Protein AF-A0A8T0CLN6-F1 (afdb_monomer_lite)

InterPro domains:
  IPR001750 NADH:quinone oxidoreductase/Mrp antiporter, transmembrane domain [PF00361] (30-89)
  IPR001750 NADH:quinone oxidoreductase/Mrp antiporter, transmembrane domain [PF00361] (131-190)

Organism: NCBI:txid360336

pLDDT: mean 78.53, std 13.99, range [39.47, 95.94]

Sequence (254 aa):
MITLILAAYLALNNLFILSLDKGVGIYGGASDLISVFLSIELQSYGLYILSTLYRDSEKATGAGLTYFLLGGLSSCFILLGSSLLYVNSVYQKFLLIPDVYDAIPTIVTTFVAIIAKISIFIFLLELVYYTCSLVQTRIKRLYAYSTISHVGFILLGLSVNSIESIQAYIFYIITYTLSNLNAFLILLAIAVSLSITLFSFVGVPPLFGFFAKQMILSAALDSGYYFITLVAILTSVIGAVYYLSLVKQIFFFK

Structure (mmCIF, N/CA/C/O backbone):
data_AF-A0A8T0CLN6-F1
#
_entry.id   AF-A0A8T0CLN6-F1
#
loop_
_atom_site.group_PDB
_atom_site.id
_atom_site.type_symbol
_atom_site.label_atom_id
_atom_site.label_alt_id
_atom_site.label_comp_id
_atom_site.label_asym_id
_atom_site.label_entity_id
_atom_site.label_seq_id
_atom_site.pdbx_PDB_ins_code
_atom_site.Cartn_x
_atom_site.Cartn_y
_atom_site.Cartn_z
_atom_site.occupancy
_atom_site.B_iso_or_equiv
_atom_site.auth_seq_id
_atom_site.auth_comp_id
_atom_site.auth_asym_id
_atom_site.auth_atom_id
_atom_site.pdbx_PDB_model_num
ATOM 1 N N . MET A 1 1 ? 3.566 -26.650 20.488 1.00 46.91 1 MET A N 1
ATOM 2 C CA . MET A 1 1 ? 2.775 -26.533 19.239 1.00 46.91 1 MET A CA 1
ATOM 3 C C . MET A 1 1 ? 2.433 -25.076 18.918 1.00 46.91 1 MET A C 1
ATOM 5 O O . MET A 1 1 ? 2.844 -24.607 17.871 1.00 46.91 1 MET A O 1
ATOM 9 N N . ILE A 1 2 ? 1.797 -24.324 19.827 1.00 39.47 2 ILE A N 1
ATOM 10 C CA . ILE A 1 2 ? 1.469 -22.890 19.634 1.00 39.47 2 ILE A CA 1
ATOM 11 C C . ILE A 1 2 ? 2.720 -22.006 19.468 1.00 39.47 2 ILE A C 1
ATOM 13 O O . ILE A 1 2 ? 2.757 -21.150 18.594 1.00 39.47 2 ILE A O 1
ATOM 17 N N . THR A 1 3 ? 3.785 -22.267 20.229 1.00 39.94 3 THR A N 1
ATOM 18 C CA . THR A 1 3 ? 5.081 -21.572 20.099 1.00 39.94 3 THR A CA 1
ATOM 19 C C . THR A 1 3 ? 5.785 -21.846 18.769 1.00 39.94 3 THR A C 1
ATOM 21 O O . THR A 1 3 ? 6.397 -20.946 18.208 1.00 39.94 3 THR A O 1
ATOM 24 N N . LEU A 1 4 ? 5.648 -23.061 18.227 1.00 39.78 4 LEU A N 1
ATOM 25 C CA . LEU A 1 4 ? 6.217 -23.449 16.932 1.00 39.78 4 LEU A CA 1
ATOM 26 C C . LEU A 1 4 ? 5.467 -22.779 15.768 1.00 39.78 4 LEU A C 1
ATOM 28 O O . LEU A 1 4 ? 6.081 -22.341 14.804 1.00 39.78 4 LEU A O 1
ATOM 32 N N . ILE A 1 5 ? 4.142 -22.651 15.893 1.00 48.59 5 ILE A N 1
ATOM 33 C CA . ILE A 1 5 ? 3.281 -21.957 14.925 1.00 48.59 5 ILE A CA 1
ATOM 34 C C . ILE A 1 5 ? 3.556 -20.448 14.947 1.00 48.59 5 ILE A C 1
ATOM 36 O O . ILE A 1 5 ? 3.667 -19.835 13.889 1.00 48.59 5 ILE A O 1
ATOM 40 N N . LEU A 1 6 ? 3.728 -19.851 16.131 1.00 40.91 6 LEU A N 1
ATOM 41 C CA . LEU A 1 6 ? 4.052 -18.430 16.265 1.00 40.91 6 LEU A CA 1
ATOM 42 C C . LEU A 1 6 ? 5.469 -18.116 15.757 1.00 40.91 6 LEU A C 1
ATOM 44 O O . LEU A 1 6 ? 5.657 -17.118 15.069 1.00 40.91 6 LEU A O 1
ATOM 48 N N . ALA A 1 7 ? 6.444 -18.990 16.030 1.00 43.00 7 ALA A N 1
ATOM 49 C CA . ALA A 1 7 ? 7.803 -18.879 15.504 1.00 43.00 7 ALA A CA 1
ATOM 50 C C . 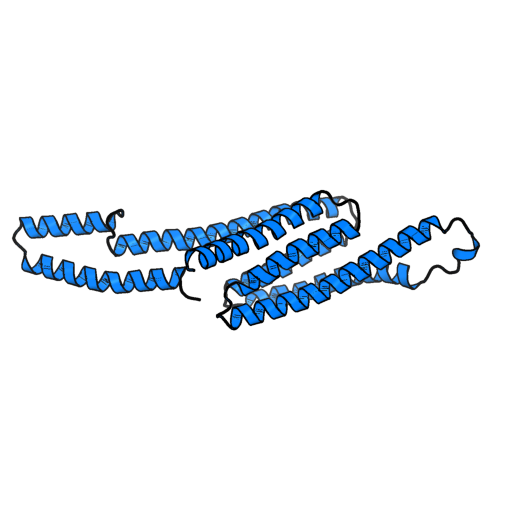ALA A 1 7 ? 7.846 -19.053 13.980 1.00 43.00 7 ALA A C 1
ATOM 52 O O . ALA A 1 7 ? 8.546 -18.301 13.314 1.00 43.00 7 ALA A O 1
ATOM 53 N N . ALA A 1 8 ? 7.060 -19.976 13.416 1.00 49.47 8 ALA A N 1
ATOM 54 C CA . ALA A 1 8 ? 6.921 -20.124 11.969 1.00 49.47 8 ALA A CA 1
ATOM 55 C C . ALA A 1 8 ? 6.249 -18.900 11.328 1.00 49.47 8 ALA A C 1
ATOM 57 O O . ALA A 1 8 ? 6.678 -18.473 10.264 1.00 49.47 8 ALA A O 1
ATOM 58 N N . TYR A 1 9 ? 5.250 -18.297 11.983 1.00 54.44 9 TYR A N 1
ATOM 59 C CA . TYR A 1 9 ? 4.574 -17.086 11.503 1.00 54.44 9 TYR A CA 1
ATOM 60 C C . TYR A 1 9 ? 5.486 -15.849 11.555 1.00 54.44 9 TYR A C 1
ATOM 62 O O . TYR A 1 9 ? 5.557 -15.089 10.595 1.00 54.44 9 TYR A O 1
ATOM 70 N N . LEU A 1 10 ? 6.245 -15.677 12.642 1.00 53.31 10 LEU A N 1
ATOM 71 C CA . LEU A 1 10 ? 7.278 -14.641 12.764 1.00 53.31 10 LEU A CA 1
ATOM 72 C C . LEU A 1 10 ? 8.439 -14.864 11.787 1.00 53.31 10 LEU A C 1
ATOM 74 O O . LEU A 1 10 ? 8.924 -13.907 11.192 1.00 53.31 10 LEU A O 1
ATOM 78 N N . ALA A 1 11 ? 8.859 -16.112 11.575 1.00 53.91 11 ALA A N 1
ATOM 79 C CA . ALA A 1 11 ? 9.889 -16.453 10.599 1.00 53.91 11 ALA A CA 1
ATOM 80 C C . ALA A 1 11 ? 9.416 -16.203 9.162 1.00 53.91 11 ALA A C 1
ATOM 82 O O . ALA A 1 11 ? 10.182 -15.657 8.377 1.00 53.91 11 ALA A O 1
ATOM 83 N N . LEU A 1 12 ? 8.159 -16.524 8.830 1.00 56.88 12 LEU A N 1
ATOM 84 C CA . LEU A 1 12 ? 7.553 -16.183 7.539 1.00 56.88 12 LEU A CA 1
ATOM 85 C C . LEU A 1 12 ? 7.471 -14.667 7.344 1.00 56.88 12 LEU A C 1
ATOM 87 O O . LEU A 1 12 ? 7.829 -14.186 6.272 1.00 56.88 12 LEU A O 1
ATOM 91 N N . ASN A 1 13 ? 7.074 -13.927 8.388 1.00 61.91 13 ASN A N 1
ATOM 92 C CA . ASN A 1 13 ? 7.045 -12.464 8.371 1.00 61.91 13 ASN A CA 1
ATOM 93 C C . ASN A 1 13 ? 8.426 -11.859 8.123 1.00 61.91 13 ASN A C 1
ATOM 95 O O . ASN A 1 13 ? 8.567 -10.933 7.332 1.00 61.91 13 ASN A O 1
ATOM 99 N N . ASN A 1 14 ? 9.458 -12.426 8.741 1.00 62.75 14 ASN A N 1
ATOM 100 C CA . ASN A 1 14 ? 10.826 -11.983 8.520 1.00 62.75 14 ASN A CA 1
ATOM 101 C C . ASN A 1 14 ? 11.345 -12.387 7.135 1.00 62.75 14 ASN A C 1
ATOM 103 O O . ASN A 1 14 ? 12.112 -11.632 6.549 1.00 62.75 14 ASN A O 1
ATOM 107 N N . LEU A 1 15 ? 10.932 -13.538 6.593 1.00 68.06 15 LEU A N 1
ATOM 108 C CA . LEU A 1 15 ? 11.459 -14.076 5.337 1.00 68.06 15 LEU A CA 1
ATOM 109 C C . LEU A 1 15 ? 11.117 -13.193 4.131 1.00 68.06 15 LEU A C 1
ATOM 111 O O . LEU A 1 15 ? 12.007 -12.906 3.332 1.00 68.06 15 LEU A O 1
ATOM 115 N N . PHE A 1 16 ? 9.864 -12.740 3.999 1.00 76.38 16 PHE A N 1
ATOM 116 C CA . PHE A 1 16 ? 9.493 -11.904 2.852 1.00 76.38 16 PHE A CA 1
ATOM 117 C C . PHE A 1 16 ? 10.073 -10.487 2.957 1.00 76.38 16 PHE A C 1
ATOM 119 O O . PHE A 1 16 ? 10.499 -9.933 1.946 1.00 76.38 16 PHE A O 1
ATOM 126 N N . ILE A 1 17 ? 10.172 -9.917 4.165 1.00 76.44 17 ILE A N 1
ATOM 127 C CA . ILE A 1 17 ? 10.835 -8.618 4.380 1.00 76.44 17 ILE A CA 1
ATOM 128 C C . ILE A 1 17 ? 12.317 -8.736 4.011 1.00 76.44 17 ILE A C 1
ATOM 130 O O . ILE A 1 17 ? 12.827 -7.942 3.226 1.00 76.44 17 ILE A O 1
ATOM 134 N N . LEU A 1 18 ? 12.979 -9.807 4.457 1.00 76.62 18 LEU A N 1
ATOM 135 C CA . LEU A 1 18 ? 14.360 -10.101 4.084 1.00 76.62 18 LEU A CA 1
ATOM 136 C C . LEU A 1 18 ? 14.549 -10.288 2.578 1.00 76.62 18 LEU A C 1
ATOM 138 O O . LEU A 1 18 ? 15.578 -9.859 2.062 1.00 76.62 18 LEU A O 1
ATOM 142 N N . SER A 1 19 ? 13.612 -10.922 1.865 1.00 81.56 19 SER A N 1
ATOM 143 C CA . SER A 1 19 ? 13.714 -11.045 0.404 1.00 81.56 19 SER A CA 1
ATOM 144 C C . SER A 1 19 ? 13.570 -9.700 -0.308 1.00 81.56 19 SER A C 1
ATOM 146 O O . SER A 1 19 ? 14.284 -9.460 -1.279 1.00 81.56 19 SER A O 1
ATOM 148 N N . LEU A 1 20 ? 12.713 -8.805 0.198 1.00 84.69 20 LEU A N 1
ATOM 149 C CA . LEU A 1 20 ? 12.536 -7.460 -0.352 1.00 84.69 20 LEU A CA 1
ATOM 150 C C . LEU A 1 20 ? 13.798 -6.616 -0.148 1.00 84.69 20 LEU A C 1
ATOM 152 O O . LEU A 1 20 ? 14.347 -6.094 -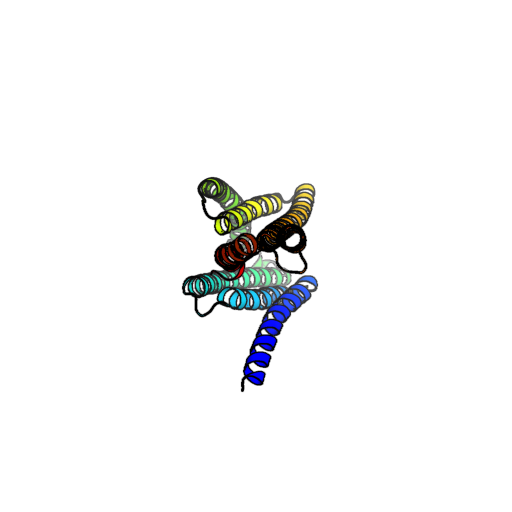1.116 1.00 84.69 20 LEU A O 1
ATOM 156 N N . ASP A 1 21 ? 14.300 -6.550 1.086 1.00 83.31 21 ASP A N 1
ATOM 157 C CA . ASP A 1 21 ? 15.465 -5.732 1.434 1.00 83.31 21 ASP A CA 1
ATOM 158 C C . ASP A 1 21 ? 16.738 -6.238 0.748 1.00 83.31 21 ASP A C 1
ATOM 160 O O . ASP A 1 21 ? 17.516 -5.455 0.198 1.00 83.31 21 ASP A O 1
ATOM 164 N N . LYS A 1 22 ? 16.942 -7.564 0.716 1.00 81.00 22 LYS A N 1
ATOM 165 C CA . LYS A 1 22 ? 18.074 -8.162 -0.005 1.00 81.00 22 LYS A CA 1
ATOM 166 C C . LYS A 1 22 ? 17.953 -7.967 -1.512 1.00 81.00 22 LYS A C 1
ATOM 168 O O . LYS A 1 22 ? 18.970 -7.719 -2.148 1.00 81.00 22 LYS A O 1
ATOM 173 N N . GLY A 1 23 ? 16.748 -8.047 -2.078 1.00 82.44 23 GLY A N 1
ATOM 174 C CA . GLY A 1 23 ? 16.519 -7.795 -3.502 1.00 82.44 23 GLY A CA 1
ATOM 175 C C . GLY A 1 23 ? 16.925 -6.375 -3.892 1.00 82.44 23 GLY A C 1
ATOM 176 O O . GLY A 1 23 ? 17.723 -6.192 -4.808 1.00 82.44 23 GLY A O 1
ATOM 177 N N . VAL A 1 24 ? 16.473 -5.375 -3.130 1.00 85.25 24 VAL A N 1
ATOM 178 C CA . VAL A 1 24 ? 16.847 -3.966 -3.347 1.00 85.25 24 VAL A CA 1
ATOM 179 C C . VAL A 1 24 ? 18.352 -3.746 -3.156 1.00 85.25 24 VAL A C 1
ATOM 181 O O . VAL A 1 24 ? 18.977 -3.051 -3.956 1.00 85.25 24 VAL A O 1
ATOM 184 N N . GLY A 1 25 ? 18.953 -4.368 -2.137 1.00 82.62 25 GLY A N 1
ATOM 185 C CA . GLY A 1 25 ? 20.391 -4.273 -1.880 1.00 82.62 25 GLY A CA 1
ATOM 186 C C . GLY A 1 25 ? 21.251 -4.823 -3.022 1.00 82.62 25 GLY A C 1
ATOM 187 O O . GLY A 1 25 ? 22.231 -4.186 -3.404 1.00 82.62 25 GLY A O 1
ATOM 188 N N . ILE A 1 26 ? 20.876 -5.971 -3.600 1.00 86.81 26 ILE A N 1
ATOM 189 C CA . ILE A 1 26 ? 21.588 -6.552 -4.750 1.00 86.81 26 ILE A CA 1
ATOM 190 C C . ILE A 1 26 ? 21.359 -5.690 -6.000 1.00 86.81 26 ILE A C 1
ATOM 192 O O . ILE A 1 26 ? 22.316 -5.433 -6.728 1.00 86.81 26 ILE A O 1
ATOM 196 N N . TYR A 1 27 ? 20.144 -5.165 -6.209 1.00 85.94 27 TYR A N 1
ATOM 197 C CA . TYR A 1 27 ? 19.836 -4.297 -7.351 1.00 85.94 27 TYR A CA 1
ATOM 198 C C . TYR A 1 27 ? 20.713 -3.038 -7.370 1.00 85.94 27 TYR A C 1
ATOM 200 O O . TYR A 1 27 ? 21.256 -2.677 -8.411 1.00 85.94 27 TYR A O 1
ATOM 208 N N . GLY A 1 28 ? 20.907 -2.395 -6.212 1.00 79.75 28 GLY A N 1
ATOM 209 C CA . GLY A 1 28 ? 21.736 -1.192 -6.081 1.00 79.75 28 GLY A CA 1
ATOM 210 C C . GLY A 1 28 ? 23.233 -1.405 -6.346 1.00 79.75 28 GLY A C 1
ATOM 211 O O . GLY A 1 28 ? 23.946 -0.431 -6.574 1.00 79.75 28 GLY A O 1
ATOM 212 N N . GLY A 1 29 ? 23.710 -2.654 -6.330 1.00 78.88 29 GLY A N 1
ATOM 213 C CA . GLY A 1 29 ? 25.103 -3.023 -6.601 1.00 78.88 29 GLY A CA 1
ATOM 214 C C . GLY A 1 29 ? 25.303 -3.861 -7.868 1.00 78.88 29 GLY A C 1
ATOM 215 O O . GLY A 1 29 ? 26.407 -4.351 -8.099 1.00 78.88 29 GLY A O 1
ATOM 216 N N . ALA A 1 30 ? 24.259 -4.075 -8.669 1.00 84.75 30 ALA A N 1
ATOM 217 C CA . ALA A 1 30 ? 24.311 -4.964 -9.820 1.00 84.75 30 ALA A CA 1
ATOM 218 C C . ALA A 1 30 ? 25.004 -4.301 -11.025 1.00 84.75 30 ALA A C 1
ATOM 220 O O . ALA A 1 30 ? 24.535 -3.292 -11.547 1.00 84.75 30 ALA A O 1
ATOM 221 N N . SER A 1 31 ? 26.100 -4.900 -11.501 1.00 82.75 31 SER A N 1
ATOM 222 C CA . SER A 1 31 ? 26.778 -4.515 -12.750 1.00 82.75 31 SER A CA 1
ATOM 223 C C . SER A 1 31 ? 26.332 -5.327 -13.967 1.00 82.75 31 SER A C 1
ATOM 225 O O . SER A 1 31 ? 26.574 -4.920 -15.102 1.00 82.75 31 SER A O 1
ATOM 227 N N . ASP A 1 32 ? 25.688 -6.475 -13.736 1.00 85.50 32 ASP A N 1
ATOM 228 C CA . ASP A 1 32 ? 25.431 -7.487 -14.757 1.00 85.50 32 ASP A CA 1
ATOM 229 C C . ASP A 1 32 ? 23.923 -7.680 -14.947 1.00 85.50 32 ASP A C 1
ATOM 231 O O . ASP A 1 32 ? 23.149 -7.690 -13.990 1.00 85.50 32 ASP A O 1
ATOM 235 N N . LEU A 1 33 ? 23.484 -7.923 -16.185 1.00 82.94 33 LEU A N 1
ATOM 236 C CA . LEU A 1 33 ? 22.059 -8.125 -16.494 1.00 82.94 33 LEU A CA 1
ATOM 237 C C . LEU A 1 33 ? 21.428 -9.285 -15.699 1.00 82.94 33 LEU A C 1
ATOM 239 O O . LEU A 1 33 ? 20.253 -9.227 -15.342 1.00 82.94 33 LEU A O 1
ATOM 243 N N . ILE A 1 34 ? 22.210 -10.325 -15.391 1.00 86.69 34 ILE A N 1
ATOM 244 C CA . ILE A 1 34 ? 21.752 -11.489 -14.618 1.00 86.69 34 ILE A CA 1
ATOM 245 C C . ILE A 1 34 ? 21.553 -11.125 -13.141 1.00 86.69 34 ILE A C 1
ATOM 247 O O . ILE A 1 34 ? 20.568 -11.554 -12.541 1.00 86.69 34 ILE A O 1
ATOM 251 N N . SER A 1 35 ? 22.446 -10.321 -12.550 1.00 86.50 35 SER A N 1
ATOM 252 C CA . SER A 1 35 ? 22.299 -9.886 -11.157 1.00 86.50 35 SER A CA 1
ATOM 253 C C . SER A 1 35 ? 21.151 -8.891 -11.000 1.00 86.50 35 SER A C 1
ATOM 255 O O . SER A 1 35 ? 20.404 -8.991 -10.026 1.00 86.50 35 SER A O 1
ATOM 257 N N . VAL A 1 36 ? 20.916 -8.025 -11.992 1.00 88.00 36 VAL A N 1
ATOM 258 C CA . VAL A 1 36 ? 19.708 -7.185 -12.072 1.00 88.00 36 VAL A CA 1
ATOM 259 C C . VAL A 1 36 ? 18.441 -8.049 -12.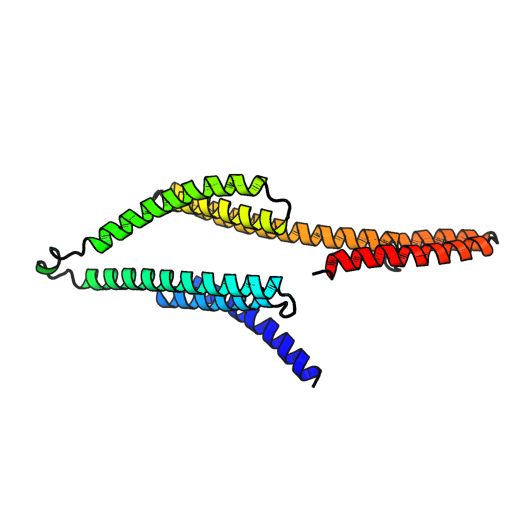096 1.00 88.00 36 VAL A C 1
ATOM 261 O O . VAL A 1 36 ? 17.546 -7.839 -11.278 1.00 88.00 36 VAL A O 1
ATOM 264 N N . PHE A 1 37 ? 18.373 -9.059 -12.972 1.00 89.31 37 PHE A N 1
ATOM 265 C CA . PHE A 1 37 ? 17.216 -9.957 -13.067 1.00 89.31 37 PHE A CA 1
ATOM 266 C C . PHE A 1 37 ? 16.957 -10.725 -11.762 1.00 89.31 37 PHE A C 1
ATOM 268 O O . PHE A 1 37 ? 15.839 -10.712 -11.252 1.00 89.31 37 PHE A O 1
ATOM 275 N N . LEU A 1 38 ? 17.995 -11.339 -11.181 1.00 88.75 38 LEU A N 1
ATOM 276 C CA . LEU A 1 38 ? 17.889 -12.057 -9.906 1.00 88.75 38 LEU A CA 1
ATOM 277 C C . LEU A 1 38 ? 17.397 -11.155 -8.769 1.00 88.75 38 LEU A C 1
ATOM 279 O O . LEU A 1 38 ? 16.619 -11.602 -7.929 1.00 88.75 38 LEU A O 1
ATOM 283 N N . SER A 1 39 ? 17.824 -9.892 -8.751 1.00 89.94 39 SER A N 1
ATOM 284 C CA . SER A 1 39 ? 17.390 -8.914 -7.751 1.00 89.94 39 SER A CA 1
ATOM 285 C C . SER A 1 39 ? 15.898 -8.601 -7.862 1.00 89.94 39 SER A C 1
ATOM 287 O O . SER A 1 39 ? 15.190 -8.620 -6.853 1.00 89.94 39 SER A O 1
ATOM 289 N N . ILE A 1 40 ? 15.411 -8.364 -9.087 1.00 87.69 40 ILE A N 1
ATOM 290 C CA . ILE A 1 40 ? 13.993 -8.088 -9.367 1.00 87.69 40 ILE A CA 1
ATOM 291 C C . ILE A 1 40 ? 13.129 -9.306 -9.018 1.00 87.69 40 ILE A C 1
ATOM 293 O O . ILE A 1 40 ? 12.078 -9.156 -8.392 1.00 87.69 40 ILE A O 1
ATOM 297 N N . GLU A 1 41 ? 13.568 -10.517 -9.368 1.00 88.88 41 GLU A N 1
ATOM 298 C CA . GLU A 1 41 ? 12.847 -11.751 -9.037 1.00 88.88 41 GLU A CA 1
ATOM 299 C C . GLU A 1 41 ? 12.763 -11.973 -7.526 1.00 88.88 41 GLU A C 1
ATOM 301 O O . GLU A 1 41 ? 11.676 -12.206 -6.995 1.00 88.88 41 GLU A O 1
ATOM 306 N N . LEU A 1 42 ? 13.885 -11.831 -6.809 1.00 88.19 42 LEU A N 1
ATOM 307 C CA . LEU A 1 42 ? 13.926 -11.987 -5.353 1.00 88.19 42 LEU A CA 1
ATOM 308 C C . LEU A 1 42 ? 12.962 -11.014 -4.654 1.00 88.19 42 LEU A C 1
ATOM 310 O O . LEU A 1 42 ? 12.259 -11.407 -3.720 1.00 88.19 42 LEU A O 1
ATOM 314 N N . GLN A 1 43 ? 12.880 -9.772 -5.137 1.00 88.38 43 GLN A N 1
ATOM 315 C CA . GLN A 1 43 ? 11.926 -8.780 -4.643 1.00 88.38 43 GLN A CA 1
ATOM 316 C C . GLN A 1 43 ? 10.473 -9.163 -4.980 1.00 88.38 43 GLN A C 1
ATOM 318 O O . GLN A 1 43 ? 9.583 -9.056 -4.133 1.00 88.38 43 GLN A O 1
ATOM 323 N N . SER A 1 44 ? 10.227 -9.649 -6.196 1.00 87.94 44 SER A N 1
ATOM 324 C CA . SER A 1 44 ? 8.888 -10.004 -6.676 1.00 87.94 44 SER A CA 1
ATOM 325 C C . SER A 1 44 ? 8.279 -11.169 -5.893 1.00 87.94 44 SER A C 1
ATOM 327 O O . SER A 1 44 ? 7.111 -11.093 -5.515 1.00 87.94 44 SER A O 1
ATOM 329 N N . TYR A 1 45 ? 9.067 -12.188 -5.524 1.00 83.88 45 TYR A N 1
ATOM 330 C CA . TYR A 1 45 ? 8.606 -13.270 -4.640 1.00 83.88 45 TYR A CA 1
ATOM 331 C C . TYR A 1 45 ? 8.104 -12.758 -3.288 1.00 83.88 45 TYR A C 1
ATOM 333 O O . TYR A 1 45 ? 7.058 -13.207 -2.809 1.00 83.88 45 TYR A O 1
ATOM 341 N N . GLY A 1 46 ? 8.810 -11.789 -2.697 1.00 84.31 46 GLY A N 1
ATOM 342 C CA . GLY A 1 46 ? 8.379 -11.140 -1.462 1.00 84.31 46 GLY A CA 1
ATOM 343 C C . GLY A 1 46 ? 7.004 -10.484 -1.615 1.00 84.31 46 GLY A C 1
ATOM 344 O O . GLY A 1 46 ? 6.129 -10.674 -0.769 1.00 84.31 46 GLY A O 1
ATOM 345 N N . LEU A 1 47 ? 6.773 -9.781 -2.729 1.00 82.75 47 LEU A N 1
ATOM 346 C CA . LEU A 1 47 ? 5.492 -9.130 -3.023 1.00 82.75 47 LEU A CA 1
ATOM 347 C C . LEU A 1 47 ? 4.372 -10.132 -3.356 1.00 82.75 47 LEU A C 1
ATOM 349 O O . LEU A 1 47 ? 3.230 -9.925 -2.939 1.00 82.75 47 LEU A O 1
ATOM 353 N N . TYR A 1 48 ? 4.670 -11.236 -4.049 1.00 87.00 48 TYR A N 1
ATOM 354 C CA . TYR A 1 48 ? 3.692 -12.293 -4.340 1.00 87.00 48 TYR A CA 1
ATOM 355 C C . TYR A 1 48 ? 3.157 -12.921 -3.051 1.00 87.00 48 TYR A C 1
ATOM 357 O O . TYR A 1 48 ? 1.943 -13.049 -2.869 1.00 87.00 48 TYR A O 1
ATOM 365 N N . ILE A 1 49 ? 4.048 -13.233 -2.110 1.00 83.19 49 ILE A N 1
ATOM 366 C CA . ILE A 1 49 ? 3.664 -13.768 -0.801 1.00 83.19 49 ILE A CA 1
ATOM 367 C C . ILE A 1 49 ? 2.895 -12.705 -0.001 1.00 83.19 49 ILE A C 1
ATOM 369 O O . ILE A 1 49 ? 1.846 -13.008 0.568 1.00 83.19 49 ILE A O 1
ATOM 373 N N . LEU A 1 50 ? 3.342 -11.443 -0.026 1.00 82.38 50 LEU A N 1
ATOM 374 C CA . LEU A 1 50 ? 2.666 -10.343 0.669 1.00 82.38 50 LEU A CA 1
ATOM 375 C C . LEU A 1 50 ? 1.213 -10.162 0.193 1.00 82.38 50 LEU A C 1
ATOM 377 O O . LEU A 1 50 ? 0.299 -9.972 0.998 1.00 82.38 50 LEU A O 1
ATOM 381 N N . SER A 1 51 ? 0.983 -10.267 -1.116 1.00 81.12 51 SER A N 1
ATOM 382 C CA . SER A 1 51 ? -0.344 -10.100 -1.719 1.00 81.12 51 SER A CA 1
ATOM 383 C C . SER A 1 51 ? -1.360 -11.167 -1.282 1.00 81.12 51 SER A C 1
ATOM 385 O O . SER A 1 51 ? -2.566 -10.918 -1.307 1.00 81.12 51 SER A O 1
ATOM 387 N N . THR A 1 52 ? -0.883 -12.325 -0.811 1.00 82.88 52 THR A N 1
ATOM 388 C CA . THR A 1 52 ? -1.704 -13.466 -0.377 1.00 82.88 52 THR A CA 1
ATOM 389 C C . THR A 1 52 ? -1.706 -13.690 1.138 1.00 82.88 52 THR A C 1
ATOM 391 O O . THR A 1 52 ? -2.258 -14.690 1.599 1.00 82.88 52 THR A O 1
ATOM 394 N N . LEU A 1 53 ? -1.179 -12.746 1.935 1.00 76.81 53 LEU A N 1
ATOM 395 C CA . LEU A 1 53 ? -1.111 -12.859 3.404 1.00 76.81 53 LEU A CA 1
ATOM 396 C C . LEU A 1 53 ? -2.447 -13.261 4.046 1.00 76.81 53 LEU A C 1
ATOM 398 O O . LEU A 1 53 ? -2.492 -14.087 4.957 1.00 76.81 53 LEU A O 1
ATOM 402 N N . TYR A 1 54 ? -3.556 -12.715 3.549 1.00 79.12 54 TYR A N 1
ATOM 403 C CA . TYR A 1 54 ? -4.897 -13.068 4.010 1.00 79.12 54 TYR A CA 1
ATOM 404 C C . TYR A 1 54 ? -5.461 -14.266 3.239 1.00 79.12 54 TYR A C 1
ATOM 406 O O . TYR A 1 54 ? -6.427 -14.122 2.488 1.00 79.12 54 TYR A O 1
ATOM 414 N N . ARG A 1 55 ? -4.894 -15.456 3.472 1.00 77.69 55 ARG A N 1
ATOM 415 C CA . ARG A 1 55 ? -5.289 -16.711 2.799 1.00 77.69 55 ARG A CA 1
ATOM 416 C C . ARG A 1 55 ? -6.779 -17.053 2.910 1.00 77.69 55 ARG A C 1
ATOM 418 O O . ARG A 1 55 ? -7.345 -17.614 1.984 1.00 77.69 55 ARG A O 1
ATOM 425 N N . ASP A 1 56 ? -7.433 -16.647 3.999 1.00 81.69 56 ASP A N 1
ATOM 426 C CA . ASP A 1 56 ? -8.863 -16.907 4.229 1.00 81.69 56 ASP A CA 1
ATOM 427 C C . ASP A 1 56 ? -9.779 -15.900 3.501 1.00 81.69 56 ASP A C 1
ATOM 429 O O . ASP A 1 56 ? -10.955 -15.765 3.828 1.00 81.69 56 ASP A O 1
ATOM 433 N N . SER A 1 57 ? -9.241 -15.065 2.609 1.00 82.88 57 SER A N 1
ATOM 434 C CA . SER A 1 57 ? -10.003 -14.097 1.819 1.00 82.88 57 SER A CA 1
ATOM 435 C C . SER A 1 57 ? -9.875 -14.425 0.337 1.00 82.88 57 SER A C 1
ATOM 437 O O . SER A 1 57 ? -8.788 -14.317 -0.231 1.00 82.88 57 SER A O 1
ATOM 439 N N . GLU A 1 58 ? -10.995 -14.746 -0.312 1.00 86.81 58 GLU A N 1
ATOM 440 C CA . GLU A 1 58 ? -11.051 -14.991 -1.762 1.00 86.81 58 GLU A CA 1
ATOM 441 C C . GLU A 1 58 ? -10.543 -13.792 -2.573 1.00 86.81 58 GLU A C 1
ATOM 443 O O . GLU A 1 58 ? -9.866 -13.943 -3.584 1.00 86.81 58 GLU A O 1
ATOM 448 N N . LYS A 1 59 ? -10.806 -12.567 -2.100 1.00 82.25 59 LYS A N 1
ATOM 449 C CA . LYS A 1 59 ? -10.337 -11.347 -2.774 1.00 82.25 59 LYS A CA 1
ATOM 450 C C . LYS A 1 59 ? -8.814 -11.218 -2.738 1.00 82.25 59 LYS A C 1
ATOM 452 O O . LYS A 1 59 ? -8.234 -10.732 -3.702 1.00 82.25 59 LYS A O 1
ATOM 457 N N . ALA A 1 60 ? -8.180 -11.618 -1.635 1.00 80.44 60 ALA A N 1
ATOM 458 C CA . ALA A 1 60 ? -6.728 -11.537 -1.485 1.00 80.44 60 ALA A CA 1
ATOM 459 C C . ALA A 1 60 ? -6.029 -12.646 -2.278 1.00 80.44 60 ALA A C 1
ATOM 461 O O . ALA A 1 60 ? -5.072 -12.380 -2.996 1.00 80.44 60 ALA A O 1
ATOM 462 N N . THR A 1 61 ? -6.551 -13.872 -2.211 1.00 84.88 61 THR A N 1
ATOM 463 C CA . THR A 1 61 ? -6.022 -15.008 -2.978 1.00 84.88 61 THR A CA 1
ATOM 464 C C . THR A 1 61 ? -6.201 -14.812 -4.484 1.00 84.88 61 THR A C 1
ATOM 466 O O . THR A 1 61 ? -5.251 -15.022 -5.232 1.00 84.88 61 THR A O 1
ATOM 469 N N . GLY A 1 62 ? -7.357 -14.309 -4.931 1.00 86.00 62 GLY A N 1
ATOM 470 C CA . GLY A 1 62 ? -7.589 -13.947 -6.331 1.00 86.00 62 GLY A CA 1
ATOM 471 C C . GLY A 1 62 ? -6.652 -12.838 -6.821 1.00 86.00 62 GLY A C 1
ATOM 472 O O . GLY A 1 62 ? -6.040 -12.977 -7.878 1.00 86.00 62 GLY A O 1
ATOM 473 N N . ALA A 1 63 ? -6.475 -11.770 -6.034 1.00 83.50 63 ALA A N 1
ATOM 474 C CA . ALA A 1 63 ? -5.544 -10.692 -6.372 1.00 83.50 63 ALA A CA 1
ATOM 475 C C . ALA A 1 63 ? -4.091 -11.189 -6.440 1.00 83.50 63 ALA A C 1
ATOM 477 O O . ALA A 1 63 ? -3.386 -10.895 -7.405 1.00 83.50 63 ALA A O 1
ATOM 478 N N . GLY A 1 64 ? -3.656 -11.984 -5.464 1.00 85.44 64 GLY A N 1
ATOM 479 C CA . GLY A 1 64 ? -2.302 -12.518 -5.448 1.00 85.44 64 GLY A CA 1
ATOM 480 C C . GLY A 1 64 ? -2.022 -13.507 -6.575 1.00 85.44 64 GLY A C 1
ATOM 481 O O . GLY A 1 64 ? -0.941 -13.464 -7.155 1.00 85.44 64 GLY A O 1
ATOM 482 N N . LEU A 1 65 ? -3.010 -14.313 -6.979 1.00 89.25 65 LEU A N 1
ATOM 483 C CA . LEU A 1 65 ? -2.894 -15.165 -8.163 1.00 89.25 65 LEU A CA 1
ATOM 484 C C . LEU A 1 65 ? -2.711 -14.327 -9.434 1.00 89.25 65 LEU A C 1
ATOM 486 O O . LEU A 1 65 ? -1.808 -14.599 -10.221 1.00 89.25 65 LEU A O 1
ATOM 490 N N . THR A 1 66 ? -3.528 -13.286 -9.627 1.00 88.81 66 THR A N 1
ATOM 491 C CA . THR A 1 66 ? -3.371 -12.400 -10.792 1.00 88.81 66 THR A CA 1
ATOM 492 C C . THR A 1 66 ? -2.026 -11.685 -10.788 1.00 88.81 66 THR A C 1
ATOM 494 O O . THR A 1 66 ? -1.406 -11.558 -11.839 1.00 88.81 66 THR A O 1
ATOM 497 N N . TYR A 1 67 ? -1.543 -11.275 -9.615 1.00 88.75 67 TYR A N 1
ATOM 498 C CA . TYR A 1 67 ? -0.272 -10.578 -9.467 1.00 88.75 67 TYR A CA 1
ATOM 499 C C . TYR A 1 67 ? 0.925 -11.496 -9.740 1.00 88.75 67 TYR A C 1
ATOM 501 O O . TYR A 1 67 ? 1.838 -11.108 -10.463 1.00 88.75 67 TYR A O 1
ATOM 509 N N . PHE A 1 68 ? 0.878 -12.739 -9.257 1.00 90.12 68 PHE A N 1
ATOM 510 C CA . PHE A 1 68 ? 1.867 -13.767 -9.572 1.00 90.12 68 PHE A CA 1
ATOM 511 C C . PHE A 1 68 ? 1.907 -14.092 -11.072 1.00 90.12 68 PHE A C 1
ATOM 513 O O . PHE A 1 68 ? 2.983 -14.145 -11.658 1.00 90.12 68 PHE A O 1
ATOM 520 N N . LEU A 1 69 ? 0.746 -14.268 -11.716 1.00 91.31 69 LEU A N 1
ATOM 521 C CA . LEU A 1 69 ? 0.675 -14.587 -13.147 1.00 91.31 69 LEU A CA 1
ATOM 522 C C . LEU A 1 69 ? 1.179 -13.436 -14.028 1.00 91.31 69 LEU A C 1
ATOM 524 O O . LEU A 1 69 ? 1.959 -13.668 -14.950 1.00 91.31 69 LEU A O 1
ATOM 528 N N . LEU A 1 70 ? 0.766 -12.198 -13.739 1.00 85.56 70 LEU A N 1
ATOM 529 C CA . LEU A 1 70 ? 1.255 -11.009 -14.446 1.00 85.56 70 LEU A CA 1
ATOM 530 C C . LEU A 1 70 ? 2.752 -10.797 -14.222 1.00 85.56 70 LEU A C 1
ATOM 532 O O . LEU A 1 70 ? 3.474 -10.501 -15.172 1.00 85.56 70 LEU A O 1
ATOM 536 N N . GLY A 1 71 ? 3.218 -10.985 -12.989 1.00 86.56 71 GLY A N 1
ATOM 537 C CA . GLY A 1 71 ? 4.625 -10.866 -12.643 1.00 86.56 71 GLY A CA 1
ATOM 538 C C . GLY A 1 71 ? 5.489 -11.925 -13.337 1.00 86.56 71 GLY A C 1
ATOM 539 O O . GLY A 1 71 ? 6.479 -11.572 -13.973 1.00 86.56 71 GLY A O 1
ATOM 540 N N . GLY A 1 72 ? 5.059 -13.190 -13.352 1.00 85.00 72 GLY A N 1
ATOM 541 C CA . GLY A 1 72 ? 5.736 -14.265 -14.088 1.00 85.00 72 GLY A CA 1
ATOM 542 C C . GLY A 1 72 ? 5.767 -14.039 -15.604 1.00 85.00 72 GLY A C 1
ATOM 543 O O . GLY A 1 72 ? 6.771 -14.291 -16.262 1.00 85.00 72 GLY A O 1
ATOM 544 N N . LEU A 1 73 ? 4.693 -13.492 -16.178 1.00 86.38 73 LEU A N 1
ATOM 545 C CA . LEU A 1 73 ? 4.679 -13.112 -17.591 1.00 86.38 73 LEU A CA 1
ATOM 546 C C . LEU A 1 73 ? 5.631 -11.937 -17.872 1.00 86.38 73 LEU A C 1
ATOM 548 O O . LEU A 1 73 ? 6.357 -11.958 -18.867 1.00 86.38 73 LEU A O 1
ATOM 552 N N . SER A 1 74 ? 5.684 -10.933 -16.991 1.00 85.00 74 SER A N 1
ATOM 553 C CA . SER A 1 74 ? 6.628 -9.817 -17.131 1.00 85.00 74 SER A CA 1
ATOM 554 C C . SER A 1 74 ? 8.087 -10.258 -17.021 1.00 85.00 74 SER A C 1
ATOM 556 O O . SER A 1 74 ? 8.926 -9.774 -17.780 1.00 85.00 74 SER A O 1
ATOM 558 N N . SER A 1 75 ? 8.395 -11.216 -16.146 1.00 84.56 75 SER A N 1
ATOM 559 C CA . SER A 1 75 ? 9.756 -11.706 -15.971 1.00 84.56 75 SER A CA 1
ATOM 560 C C . SER A 1 75 ? 10.245 -12.502 -17.175 1.00 84.56 75 SER A C 1
ATOM 562 O O . SER A 1 75 ? 11.397 -12.337 -17.578 1.00 84.56 75 SER A O 1
ATOM 564 N N . CYS A 1 76 ? 9.362 -13.255 -17.842 1.00 85.69 76 CYS A N 1
ATOM 565 C CA . CYS A 1 76 ? 9.661 -13.849 -19.144 1.00 85.69 76 CYS A CA 1
ATOM 566 C C . CYS A 1 76 ? 10.056 -12.788 -20.182 1.00 85.69 76 CYS A C 1
ATOM 568 O O . CYS A 1 76 ? 11.035 -12.980 -20.902 1.00 85.69 76 CYS A O 1
ATOM 570 N N . PHE A 1 77 ? 9.345 -11.657 -20.244 1.00 79.81 77 PHE A N 1
ATOM 571 C CA . PHE A 1 77 ? 9.694 -10.569 -21.162 1.00 79.81 77 PHE A CA 1
ATOM 572 C C . PHE A 1 77 ? 11.001 -9.863 -20.784 1.00 79.81 77 PHE A C 1
ATOM 574 O O . PHE A 1 77 ? 11.786 -9.543 -21.675 1.00 79.81 77 PHE A O 1
ATOM 581 N N . ILE A 1 78 ? 11.275 -9.663 -19.491 1.00 82.62 78 ILE A N 1
ATOM 582 C CA . ILE A 1 78 ? 12.540 -9.078 -19.018 1.00 82.62 78 ILE A CA 1
ATOM 583 C C . ILE A 1 78 ? 13.717 -9.999 -19.353 1.00 82.62 78 ILE A C 1
ATOM 585 O O . ILE A 1 78 ? 14.735 -9.523 -19.853 1.00 82.62 78 ILE A O 1
ATOM 589 N N . LEU A 1 79 ? 13.583 -11.308 -19.123 1.00 81.81 79 LEU A N 1
ATOM 590 C CA . LEU A 1 79 ? 14.623 -12.295 -19.424 1.00 81.81 79 LEU A CA 1
ATOM 591 C C . LEU A 1 79 ? 14.853 -12.414 -20.936 1.00 81.81 79 LEU A C 1
ATOM 593 O O . LEU A 1 79 ? 15.994 -12.449 -21.392 1.00 81.81 79 LEU A O 1
ATOM 597 N N . LEU A 1 80 ? 13.783 -12.402 -21.733 1.00 80.06 80 LEU A N 1
ATOM 598 C CA . LEU A 1 80 ? 13.887 -12.362 -23.191 1.00 80.06 80 LEU A CA 1
ATOM 599 C C . LEU A 1 80 ? 14.589 -11.079 -23.667 1.00 80.06 80 LEU A C 1
ATOM 601 O O . LEU A 1 80 ? 15.489 -11.147 -24.502 1.00 80.06 80 LEU A O 1
ATOM 605 N N . GLY A 1 81 ? 14.241 -9.920 -23.103 1.00 75.81 81 GLY A N 1
ATOM 606 C CA . GLY A 1 81 ? 14.884 -8.643 -23.414 1.00 75.81 81 GLY A CA 1
ATOM 607 C C . GLY A 1 81 ? 16.368 -8.612 -23.037 1.00 75.81 81 GLY A C 1
ATOM 608 O O . GLY A 1 81 ? 17.201 -8.206 -23.847 1.00 75.81 81 GLY A O 1
ATOM 609 N N . SER A 1 82 ? 16.725 -9.090 -21.842 1.00 77.06 82 SER A N 1
ATOM 610 C CA . SER A 1 82 ? 18.119 -9.147 -21.390 1.00 77.06 82 SER A CA 1
ATOM 611 C C . SER A 1 82 ? 18.947 -10.150 -22.196 1.00 77.06 82 SER A C 1
ATOM 613 O O . SER A 1 82 ? 20.096 -9.858 -22.525 1.00 77.06 82 SER A O 1
ATOM 615 N N . SER A 1 83 ? 18.355 -11.279 -22.599 1.00 75.06 83 SER A N 1
ATOM 616 C CA . SER A 1 83 ? 18.981 -12.257 -23.491 1.00 75.06 83 SER A CA 1
ATOM 617 C C . SER A 1 83 ? 19.310 -11.651 -24.857 1.00 75.06 83 SER A C 1
ATOM 619 O O . SER A 1 83 ? 20.447 -11.774 -25.310 1.00 75.06 83 SER A O 1
ATOM 621 N N . LEU A 1 84 ? 18.369 -10.931 -25.480 1.00 71.25 84 LEU A N 1
ATOM 622 C CA . LEU A 1 84 ? 18.594 -10.256 -26.765 1.00 71.25 84 LEU A CA 1
ATOM 623 C C . LEU A 1 84 ? 19.675 -9.167 -26.674 1.00 71.25 84 LEU A C 1
ATOM 625 O O . LEU A 1 84 ? 20.508 -9.047 -27.574 1.00 71.25 84 LEU A O 1
ATOM 629 N N . LEU A 1 85 ? 19.697 -8.389 -25.586 1.00 69.50 85 LEU A N 1
ATOM 630 C CA . LEU A 1 85 ? 20.737 -7.382 -25.349 1.00 69.50 85 LEU A CA 1
ATOM 631 C C . LEU A 1 85 ? 22.116 -8.023 -25.151 1.00 69.50 85 LEU A C 1
ATOM 633 O O . LEU A 1 85 ? 23.087 -7.569 -25.754 1.00 69.50 85 LEU A O 1
ATOM 637 N N . TYR A 1 86 ? 22.196 -9.101 -24.368 1.00 72.19 86 TYR A N 1
ATOM 638 C CA . TYR A 1 86 ? 23.438 -9.837 -24.133 1.00 72.19 86 TYR A CA 1
ATOM 639 C C . TYR A 1 86 ? 24.009 -10.419 -25.431 1.00 72.19 86 TYR A C 1
ATOM 641 O O . TYR A 1 86 ? 25.184 -10.226 -25.739 1.00 72.19 86 TYR A O 1
ATOM 649 N N . VAL A 1 87 ? 23.148 -11.064 -26.220 1.00 67.31 87 VAL A N 1
ATOM 650 C CA . VAL A 1 87 ? 23.421 -11.562 -27.573 1.00 67.31 87 VAL A CA 1
ATOM 651 C C . VAL A 1 87 ? 24.046 -10.441 -28.411 1.00 67.31 87 VAL A C 1
ATOM 653 O O . VAL A 1 87 ? 25.189 -10.585 -28.838 1.00 67.31 87 VAL A O 1
ATOM 656 N N . ASN A 1 88 ? 23.390 -9.285 -28.551 1.00 62.78 88 ASN A N 1
ATOM 657 C CA . ASN A 1 88 ? 23.911 -8.151 -29.330 1.00 62.78 88 ASN A CA 1
ATOM 658 C C . ASN A 1 88 ? 25.285 -7.645 -28.866 1.00 62.78 88 ASN A C 1
ATOM 660 O O . ASN A 1 88 ? 26.153 -7.382 -29.699 1.00 62.78 88 ASN A O 1
ATOM 664 N N . SER A 1 89 ? 25.512 -7.536 -27.555 1.00 62.44 89 SER A N 1
ATOM 665 C CA . SER A 1 89 ? 26.809 -7.110 -27.016 1.00 62.44 89 SER A CA 1
ATOM 666 C C . SER A 1 89 ? 27.926 -8.125 -27.290 1.00 62.44 89 SER A C 1
ATOM 668 O O . SER A 1 89 ? 29.066 -7.732 -27.543 1.00 62.44 89 SER A O 1
ATOM 670 N N . VAL A 1 90 ? 27.615 -9.427 -27.285 1.00 59.62 90 VAL A N 1
ATOM 671 C CA . VAL A 1 90 ? 28.558 -10.490 -27.671 1.00 59.62 90 VAL A CA 1
ATOM 672 C C . VAL A 1 90 ? 28.850 -10.442 -29.178 1.00 59.62 90 VAL A C 1
ATOM 674 O O . VAL A 1 90 ? 30.015 -10.533 -29.568 1.00 59.62 90 VAL A O 1
ATOM 677 N N . TYR A 1 91 ? 27.840 -10.203 -30.024 1.00 49.62 91 TYR A N 1
ATOM 678 C CA . TYR A 1 91 ? 28.026 -10.051 -31.476 1.00 49.62 91 TYR A CA 1
ATOM 679 C C . TYR A 1 91 ? 28.867 -8.816 -31.845 1.00 49.62 91 TYR A C 1
ATOM 681 O O . TYR A 1 91 ? 29.680 -8.893 -32.762 1.00 49.62 91 TYR A O 1
ATOM 689 N N . GLN A 1 92 ? 28.778 -7.711 -31.093 1.00 51.78 92 GLN A N 1
ATOM 690 C CA . GLN A 1 92 ? 29.630 -6.521 -31.278 1.00 51.78 92 GLN A CA 1
ATOM 691 C C . GLN A 1 92 ? 31.128 -6.784 -31.079 1.00 51.78 92 GLN A C 1
ATOM 693 O O . GLN A 1 92 ? 31.948 -6.138 -31.728 1.00 51.78 92 GLN A O 1
ATOM 698 N N . LYS A 1 93 ? 31.503 -7.765 -30.249 1.00 51.31 93 LYS A N 1
ATOM 699 C CA . LYS A 1 93 ? 32.898 -8.225 -30.121 1.00 51.31 93 LYS A CA 1
ATOM 700 C C . LYS A 1 93 ? 33.344 -9.141 -31.267 1.00 51.31 93 LYS A C 1
ATOM 702 O O . LYS A 1 93 ? 34.538 -9.218 -31.536 1.00 51.31 93 LYS A O 1
ATOM 707 N N . PHE A 1 94 ? 32.409 -9.815 -31.936 1.00 50.31 94 PHE A N 1
ATOM 708 C CA . PHE A 1 94 ? 32.675 -10.718 -33.064 1.00 50.31 94 PHE A CA 1
ATOM 709 C C . PHE A 1 94 ? 32.693 -9.992 -34.431 1.00 50.31 94 PHE A C 1
ATOM 711 O O . PHE A 1 94 ? 33.164 -10.541 -35.422 1.00 50.31 94 PHE A O 1
ATOM 718 N N . LEU A 1 95 ? 32.253 -8.727 -34.475 1.00 49.38 95 LEU A N 1
ATOM 719 C CA . LEU A 1 95 ? 32.161 -7.846 -35.655 1.00 49.38 95 LEU A CA 1
ATOM 720 C C . LEU A 1 95 ? 33.509 -7.346 -36.234 1.00 49.38 95 LEU A C 1
ATOM 722 O O . LEU A 1 95 ? 33.511 -6.508 -37.131 1.00 49.38 95 LEU A O 1
ATOM 726 N N . LEU A 1 96 ? 34.657 -7.862 -35.777 1.00 54.47 96 LEU A N 1
ATOM 727 C CA . LEU A 1 96 ? 35.974 -7.594 -36.389 1.00 54.47 96 LEU A CA 1
ATOM 728 C C . LEU A 1 96 ? 36.209 -8.371 -37.704 1.00 54.47 96 LEU A C 1
ATOM 730 O O . LEU A 1 96 ? 37.280 -8.257 -38.298 1.00 54.47 96 LEU A O 1
ATOM 734 N N . ILE A 1 97 ? 35.224 -9.149 -38.164 1.00 50.22 97 ILE A N 1
ATOM 735 C CA . ILE A 1 97 ? 35.249 -9.879 -39.436 1.00 50.22 97 ILE A CA 1
ATOM 736 C C . ILE A 1 97 ? 34.259 -9.184 -40.396 1.00 50.22 97 ILE A C 1
ATOM 738 O O . ILE A 1 97 ? 33.052 -9.232 -40.143 1.00 50.22 97 ILE A O 1
ATOM 742 N N . PRO A 1 98 ? 34.732 -8.516 -41.468 1.00 49.94 98 PRO A N 1
ATOM 743 C CA . PRO A 1 98 ? 33.902 -7.664 -42.330 1.00 49.94 98 PRO A CA 1
ATOM 744 C C . PRO A 1 98 ? 32.742 -8.394 -43.033 1.00 49.94 98 PRO A C 1
ATOM 746 O O . PRO A 1 98 ? 31.723 -7.768 -43.306 1.00 49.94 98 PRO A O 1
ATOM 749 N N . ASP A 1 99 ? 32.822 -9.715 -43.214 1.00 52.06 99 ASP A N 1
ATOM 750 C CA . ASP A 1 99 ? 31.793 -10.513 -43.906 1.00 52.06 99 ASP A CA 1
ATOM 751 C C . ASP A 1 99 ? 30.519 -10.782 -43.072 1.00 52.06 99 ASP A C 1
ATOM 753 O O . ASP A 1 99 ? 29.539 -11.321 -43.582 1.00 52.06 99 ASP A O 1
ATOM 757 N N . VAL A 1 100 ? 30.495 -10.409 -41.784 1.00 53.06 100 VAL A N 1
ATOM 758 C CA . VAL A 1 100 ? 29.329 -10.599 -40.889 1.00 53.06 100 VAL A CA 1
ATOM 759 C C . VAL A 1 100 ? 28.457 -9.333 -40.801 1.00 53.06 100 VAL A C 1
ATOM 761 O O . VAL A 1 100 ? 27.306 -9.396 -40.367 1.00 53.06 100 VAL A O 1
ATOM 764 N N . TYR A 1 101 ? 28.969 -8.182 -41.257 1.00 48.12 101 TYR A N 1
ATOM 765 C CA . TYR A 1 101 ? 28.273 -6.887 -41.210 1.00 48.12 101 TYR A CA 1
ATOM 766 C C . TYR A 1 101 ? 27.060 -6.824 -42.160 1.00 48.12 101 TYR A C 1
ATOM 768 O O . TYR A 1 101 ? 26.041 -6.234 -41.809 1.00 48.12 101 TYR A O 1
ATOM 776 N N . ASP A 1 102 ? 27.112 -7.497 -43.314 1.00 48.97 102 ASP A N 1
ATOM 777 C CA . ASP A 1 102 ? 25.986 -7.559 -44.267 1.00 48.97 102 ASP A CA 1
ATOM 778 C C . ASP A 1 102 ? 24.858 -8.509 -43.817 1.00 48.97 102 ASP A C 1
ATOM 780 O O . ASP A 1 102 ? 23.764 -8.507 -44.381 1.00 48.97 102 ASP A O 1
ATOM 784 N N . ALA A 1 103 ? 25.095 -9.287 -42.755 1.00 52.12 103 ALA A N 1
ATOM 785 C CA . ALA A 1 103 ? 24.125 -10.184 -42.134 1.00 52.12 103 ALA A CA 1
ATOM 786 C C . ALA A 1 103 ? 23.564 -9.637 -40.808 1.00 52.12 103 ALA A C 1
ATOM 788 O O . ALA A 1 103 ? 22.983 -10.405 -40.036 1.00 52.12 103 ALA A O 1
ATOM 789 N N . ILE A 1 104 ? 23.723 -8.333 -40.517 1.00 48.88 104 ILE A N 1
ATOM 790 C CA . ILE A 1 104 ? 23.078 -7.713 -39.350 1.00 48.88 104 ILE A CA 1
ATOM 791 C C . ILE A 1 104 ? 21.577 -8.024 -39.423 1.00 48.88 104 ILE A C 1
ATOM 793 O O . ILE A 1 104 ? 20.910 -7.620 -40.381 1.00 48.88 104 ILE A O 1
ATOM 797 N N . PRO A 1 105 ? 21.006 -8.721 -38.426 1.00 58.75 105 PRO A N 1
ATOM 798 C CA . PRO A 1 105 ? 19.602 -9.052 -38.469 1.00 58.75 105 PRO A CA 1
ATOM 799 C C . PRO A 1 105 ? 18.817 -7.749 -38.309 1.00 58.75 105 PRO A C 1
ATOM 801 O O . PRO A 1 105 ? 18.814 -7.122 -37.247 1.00 58.75 105 PRO A O 1
ATOM 804 N N . THR A 1 106 ? 18.107 -7.365 -39.370 1.00 57.88 106 THR A N 1
ATOM 805 C CA . THR A 1 106 ? 17.090 -6.296 -39.424 1.00 57.88 106 THR A CA 1
ATOM 806 C C . THR A 1 106 ? 16.115 -6.334 -38.242 1.00 57.88 106 THR A C 1
ATOM 808 O O . THR A 1 106 ? 15.521 -5.323 -37.885 1.00 57.88 106 THR A O 1
ATOM 811 N N . ILE A 1 107 ? 15.998 -7.481 -37.577 1.00 53.97 107 ILE A N 1
ATOM 812 C CA . ILE A 1 107 ? 15.272 -7.712 -36.326 1.00 53.97 107 ILE A CA 1
ATOM 813 C C . ILE A 1 107 ? 15.741 -6.824 -35.164 1.00 53.97 107 ILE A C 1
ATOM 815 O O . ILE A 1 107 ? 14.903 -6.360 -34.404 1.00 53.97 107 ILE A O 1
ATOM 819 N N . VAL A 1 108 ? 17.034 -6.532 -35.004 1.00 47.44 108 VAL A N 1
ATOM 820 C CA . VAL A 1 108 ? 17.534 -5.806 -33.816 1.00 47.44 108 VAL A CA 1
ATOM 821 C C . VAL A 1 108 ? 17.340 -4.296 -33.946 1.00 47.44 108 VAL A C 1
ATOM 823 O O . VAL A 1 108 ? 16.885 -3.638 -33.009 1.00 47.44 108 VAL A O 1
ATOM 826 N N . THR A 1 109 ? 17.633 -3.737 -35.121 1.00 53.28 109 THR A N 1
ATOM 827 C CA . THR A 1 109 ? 17.412 -2.310 -35.399 1.00 53.28 109 THR A CA 1
ATOM 828 C C . THR A 1 109 ? 15.923 -1.981 -35.459 1.00 53.28 109 THR A C 1
ATOM 830 O O . THR A 1 109 ? 15.505 -0.935 -34.956 1.00 53.28 109 THR A O 1
ATOM 833 N N . THR A 1 110 ? 15.095 -2.898 -35.975 1.00 57.19 110 THR A N 1
ATOM 834 C CA . THR A 1 110 ? 13.636 -2.772 -35.868 1.00 57.19 110 THR A CA 1
ATOM 835 C C . THR A 1 110 ? 13.178 -2.843 -34.416 1.00 57.19 110 THR A C 1
ATOM 837 O O . THR A 1 110 ? 12.367 -2.012 -34.028 1.00 57.19 110 THR A O 1
ATOM 840 N N . PHE A 1 111 ? 13.733 -3.723 -33.577 1.00 54.62 111 PHE A N 1
ATOM 841 C CA . PHE A 1 111 ? 13.348 -3.831 -32.165 1.00 54.62 111 PHE A CA 1
ATOM 842 C C . PHE A 1 111 ? 13.581 -2.534 -31.374 1.00 54.62 111 PHE A C 1
ATOM 844 O O . PHE A 1 111 ? 12.681 -2.066 -30.680 1.00 54.62 111 PHE A O 1
ATOM 851 N N . VAL A 1 112 ? 14.744 -1.890 -31.528 1.00 52.06 112 VAL A N 1
ATOM 852 C CA . VAL A 1 112 ? 15.047 -0.612 -30.851 1.00 52.06 112 VAL A CA 1
ATOM 853 C C . VAL A 1 112 ? 14.138 0.523 -31.347 1.00 52.06 112 VAL A C 1
ATOM 855 O O . VAL A 1 112 ? 13.622 1.299 -30.541 1.00 52.06 112 VAL A O 1
ATOM 858 N N . ALA A 1 113 ? 13.862 0.593 -32.654 1.00 55.31 113 ALA A N 1
ATOM 859 C CA . ALA A 1 113 ? 12.926 1.571 -33.218 1.00 55.31 113 ALA A CA 1
ATOM 860 C C . ALA A 1 113 ? 11.462 1.308 -32.807 1.00 55.31 113 ALA A C 1
ATOM 862 O O . ALA A 1 113 ? 10.666 2.240 -32.673 1.00 55.31 113 ALA A O 1
ATOM 863 N N . ILE A 1 114 ? 11.104 0.042 -32.595 1.00 63.41 114 ILE A N 1
ATOM 864 C CA . ILE A 1 114 ? 9.796 -0.386 -32.104 1.00 63.41 114 ILE A CA 1
ATOM 865 C C . ILE A 1 114 ? 9.633 0.004 -30.628 1.00 63.41 114 ILE A C 1
ATOM 867 O O . ILE A 1 114 ? 8.578 0.522 -30.283 1.00 63.41 114 ILE A O 1
ATOM 871 N N . ILE A 1 115 ? 10.660 -0.128 -29.780 1.00 62.16 115 ILE A N 1
ATOM 872 C CA . ILE A 1 115 ? 10.597 0.251 -28.352 1.00 62.16 115 ILE A CA 1
ATOM 873 C C . ILE A 1 115 ? 10.256 1.735 -28.169 1.00 62.16 115 ILE A C 1
ATOM 875 O O . ILE A 1 115 ? 9.382 2.063 -27.370 1.00 62.16 115 ILE A O 1
ATOM 879 N N . ALA A 1 116 ? 10.877 2.629 -28.943 1.00 57.44 116 ALA A N 1
ATOM 880 C CA . ALA A 1 116 ? 10.577 4.061 -28.880 1.00 57.44 116 ALA A CA 1
ATOM 881 C C . ALA A 1 116 ? 9.151 4.395 -29.367 1.00 57.44 116 ALA A C 1
ATOM 883 O O . ALA A 1 116 ? 8.498 5.290 -28.839 1.00 57.44 116 ALA A O 1
ATOM 884 N N . LYS A 1 117 ? 8.625 3.661 -30.357 1.00 62.31 117 LYS A N 1
ATOM 885 C CA . LYS A 1 117 ? 7.230 3.819 -30.809 1.00 62.31 117 LYS A CA 1
ATOM 886 C C . LYS A 1 117 ? 6.236 3.241 -29.804 1.00 62.31 117 LYS A C 1
ATOM 888 O O . LYS A 1 117 ? 5.173 3.819 -29.602 1.00 62.31 117 LYS A O 1
ATOM 893 N N . ILE A 1 118 ? 6.590 2.129 -29.165 1.00 68.75 118 ILE A N 1
ATOM 894 C CA . ILE A 1 118 ? 5.800 1.494 -28.113 1.00 68.75 118 ILE A CA 1
ATOM 895 C C . ILE A 1 118 ? 5.731 2.399 -26.882 1.00 68.75 118 ILE A C 1
ATOM 897 O O . ILE A 1 118 ? 4.645 2.555 -26.342 1.00 68.75 118 ILE A O 1
ATOM 901 N N . SER A 1 119 ? 6.822 3.048 -26.462 1.00 62.53 119 SER A N 1
ATOM 902 C CA . SER A 1 119 ? 6.796 3.946 -25.297 1.00 62.53 119 SER A CA 1
ATOM 903 C C . SER A 1 119 ? 5.894 5.163 -25.521 1.00 62.53 119 SER A C 1
ATOM 905 O O . SER A 1 119 ? 5.085 5.493 -24.657 1.00 62.53 119 SER A O 1
ATOM 907 N N . ILE A 1 120 ? 5.948 5.771 -26.710 1.00 66.00 120 ILE A N 1
ATOM 908 C CA . ILE A 1 120 ? 5.056 6.876 -27.097 1.00 66.00 120 ILE A CA 1
ATOM 909 C C . ILE A 1 120 ? 3.594 6.404 -27.188 1.00 66.00 120 ILE A C 1
ATOM 911 O O . ILE A 1 120 ? 2.676 7.119 -26.785 1.00 66.00 120 ILE A O 1
ATOM 915 N N . PHE A 1 121 ? 3.359 5.189 -27.690 1.00 69.31 121 PHE A N 1
ATOM 916 C CA . PHE A 1 121 ? 2.020 4.602 -27.766 1.00 69.31 121 PHE A CA 1
ATOM 917 C C . PHE A 1 121 ? 1.447 4.254 -26.382 1.00 69.31 121 PHE A C 1
ATOM 919 O O . PHE A 1 121 ? 0.267 4.492 -26.134 1.00 69.31 121 PHE A O 1
ATOM 926 N N . ILE A 1 122 ? 2.279 3.754 -25.463 1.00 73.44 122 ILE A N 1
ATOM 927 C CA . ILE A 1 122 ? 1.915 3.494 -24.062 1.00 73.44 122 ILE A CA 1
ATOM 928 C C . ILE A 1 122 ? 1.549 4.805 -23.363 1.00 73.44 122 ILE A C 1
ATOM 930 O O . ILE A 1 122 ? 0.478 4.874 -22.765 1.00 73.44 122 ILE A O 1
ATOM 934 N N . PHE A 1 123 ? 2.347 5.862 -23.546 1.00 68.44 123 PHE A N 1
ATOM 935 C CA . PHE A 1 123 ? 2.036 7.192 -23.019 1.00 68.44 123 PHE A CA 1
ATOM 936 C C . PHE A 1 123 ? 0.665 7.710 -23.495 1.00 68.44 123 PHE A C 1
ATOM 938 O O . PHE A 1 123 ? -0.124 8.243 -22.713 1.00 68.44 123 PHE A O 1
ATOM 945 N N . LEU A 1 124 ? 0.335 7.513 -24.777 1.00 70.06 124 LEU A N 1
ATOM 946 C CA . LEU A 1 124 ? -0.977 7.883 -25.319 1.00 70.06 124 LEU A CA 1
ATOM 947 C C . LEU A 1 124 ? -2.125 7.048 -24.734 1.00 70.06 124 LEU A C 1
ATOM 949 O O . LEU A 1 124 ? -3.184 7.599 -24.426 1.00 70.06 124 LEU A O 1
ATOM 953 N N . LEU A 1 125 ? -1.935 5.737 -24.559 1.00 73.94 125 LEU A N 1
ATOM 954 C CA . LEU A 1 125 ? -2.927 4.871 -23.915 1.00 73.94 125 LEU A CA 1
ATOM 955 C C . LEU A 1 125 ? -3.144 5.245 -22.441 1.00 73.94 125 LEU A C 1
ATOM 957 O O . LEU A 1 125 ? -4.270 5.183 -21.948 1.00 73.94 125 LEU A O 1
ATOM 961 N N . GLU A 1 126 ? -2.106 5.684 -21.735 1.00 75.38 126 GLU A N 1
ATOM 962 C CA . GLU A 1 126 ? -2.196 6.106 -20.333 1.00 75.38 126 GLU A CA 1
ATOM 963 C C . GLU A 1 126 ? -3.009 7.391 -20.147 1.00 75.38 126 GLU A C 1
ATOM 965 O O . GLU A 1 126 ? -3.691 7.543 -19.131 1.00 75.38 126 GLU A O 1
ATOM 970 N N . LEU A 1 127 ? -3.041 8.269 -21.153 1.00 68.12 127 LEU A N 1
ATOM 971 C CA . LEU A 1 127 ? -3.917 9.443 -21.161 1.00 68.12 127 LEU A CA 1
ATOM 972 C C . LEU A 1 127 ? -5.400 9.026 -21.096 1.00 68.12 127 LEU A C 1
ATOM 974 O O . LEU A 1 127 ? -6.196 9.639 -20.384 1.00 68.12 127 LEU A O 1
ATOM 978 N N . VAL A 1 128 ? -5.771 7.918 -21.748 1.00 73.38 128 VAL A N 1
ATOM 979 C CA . VAL A 1 128 ? -7.122 7.338 -21.642 1.00 73.38 128 VAL A CA 1
ATOM 980 C C . VAL A 1 128 ? -7.371 6.809 -20.226 1.00 73.38 128 VAL A C 1
ATOM 982 O O . VAL A 1 128 ? -8.414 7.093 -19.635 1.00 73.38 128 VAL A O 1
ATOM 985 N N . TYR A 1 129 ? -6.406 6.111 -19.626 1.00 75.12 129 TYR A N 1
ATOM 986 C CA . TYR A 1 129 ? -6.535 5.600 -18.255 1.00 75.12 129 TYR A CA 1
ATOM 987 C C . TYR A 1 129 ? -6.644 6.701 -17.198 1.00 75.12 129 TYR A C 1
ATOM 989 O O . TYR A 1 129 ? -7.347 6.518 -16.200 1.00 75.12 129 TYR A O 1
ATOM 997 N N . TYR A 1 130 ? -6.028 7.860 -17.432 1.00 72.25 130 TYR A N 1
ATOM 998 C CA . TYR A 1 130 ? -6.200 9.029 -16.575 1.00 72.25 130 TYR A CA 1
ATOM 999 C C . TYR A 1 130 ? -7.676 9.435 -16.474 1.00 72.25 130 TYR A C 1
ATOM 1001 O O . TYR A 1 130 ? -8.186 9.674 -15.379 1.00 72.25 130 TYR A O 1
ATOM 1009 N N . THR A 1 131 ? -8.407 9.410 -17.593 1.00 75.31 131 THR A N 1
ATOM 1010 C CA . THR A 1 131 ? -9.848 9.711 -17.592 1.00 75.31 131 THR A CA 1
ATOM 1011 C C . THR A 1 131 ? -10.668 8.663 -16.831 1.00 75.31 131 THR A C 1
ATOM 1013 O O . THR A 1 131 ? -11.609 9.018 -16.120 1.00 75.31 131 THR A O 1
ATOM 1016 N N . CYS A 1 132 ? -10.270 7.384 -16.867 1.00 73.38 132 CYS A N 1
ATOM 1017 C CA . CYS A 1 132 ? -10.904 6.321 -16.077 1.00 73.38 132 CYS A CA 1
ATOM 1018 C C . CYS A 1 132 ? -10.701 6.473 -14.561 1.00 73.38 132 CYS A C 1
ATOM 1020 O O . CYS A 1 132 ? -11.505 5.938 -13.791 1.00 73.38 132 CYS A O 1
ATOM 1022 N N . SER A 1 133 ? -9.663 7.190 -14.120 1.00 73.94 133 SER A N 1
ATOM 1023 C CA . SER A 1 133 ? -9.423 7.475 -12.699 1.00 73.94 133 SER A CA 1
ATOM 1024 C C . SER A 1 133 ? -10.547 8.320 -12.085 1.00 73.94 133 SER A C 1
ATOM 1026 O O . SER A 1 133 ? -10.974 8.063 -10.959 1.00 73.94 133 SER A O 1
ATOM 1028 N N . LEU A 1 134 ? -11.113 9.258 -12.857 1.00 74.44 134 LEU A N 1
ATOM 1029 C CA . LEU A 1 134 ? -12.155 10.190 -12.398 1.00 74.44 134 LEU A CA 1
ATOM 1030 C C . LEU A 1 134 ? -13.480 9.507 -12.024 1.00 74.44 134 LEU A C 1
ATOM 1032 O O . LEU A 1 134 ? -14.283 10.073 -11.290 1.00 74.44 134 LEU A O 1
ATOM 1036 N N . VAL A 1 135 ? -13.713 8.287 -12.511 1.00 82.88 135 VAL A N 1
ATOM 1037 C CA . VAL A 1 135 ? -14.964 7.538 -12.297 1.00 82.88 135 VAL A CA 1
ATOM 1038 C C . VAL A 1 135 ? -14.886 6.631 -11.056 1.00 82.88 135 VAL A C 1
ATOM 1040 O O . VAL A 1 135 ? -15.885 6.055 -10.622 1.00 82.88 135 VAL A O 1
ATOM 1043 N N . GLN A 1 136 ? -13.707 6.473 -10.448 1.00 78.50 136 GLN A N 1
ATOM 1044 C CA . GLN A 1 136 ? -13.508 5.495 -9.379 1.00 78.50 136 GLN A CA 1
ATOM 1045 C C . GLN A 1 136 ? -14.096 5.957 -8.040 1.00 78.50 136 GLN A C 1
ATOM 1047 O O . GLN A 1 136 ? -13.748 7.002 -7.506 1.00 78.50 136 GLN A O 1
ATOM 1052 N N . THR A 1 137 ? -14.922 5.106 -7.426 1.00 77.69 137 THR A N 1
ATOM 1053 C CA . THR A 1 137 ? -15.559 5.370 -6.120 1.00 77.69 137 THR A CA 1
ATOM 1054 C C . THR A 1 137 ? -14.775 4.820 -4.926 1.00 77.69 137 THR A C 1
AT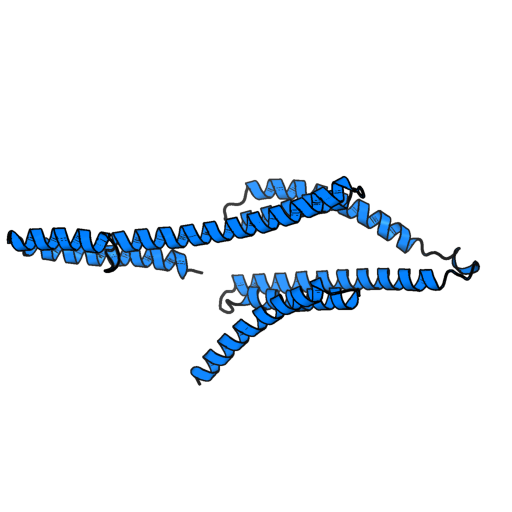OM 1056 O O . THR A 1 137 ? -15.033 5.173 -3.777 1.00 77.69 137 THR A O 1
ATOM 1059 N N . ARG A 1 138 ? -13.815 3.916 -5.163 1.00 80.12 138 ARG A N 1
ATOM 1060 C CA . ARG A 1 138 ? -13.039 3.244 -4.109 1.00 80.12 138 ARG A CA 1
ATOM 1061 C C . ARG A 1 138 ? -11.640 3.845 -4.025 1.00 80.12 138 ARG A C 1
ATOM 1063 O O . ARG A 1 138 ? -10.874 3.723 -4.976 1.00 80.12 138 ARG A O 1
ATOM 1070 N N . ILE A 1 139 ? -11.273 4.345 -2.843 1.00 77.69 139 ILE A N 1
ATOM 1071 C CA . ILE A 1 139 ? -9.962 4.962 -2.559 1.00 77.69 139 ILE A CA 1
ATOM 1072 C C . ILE A 1 139 ? -8.798 4.063 -3.015 1.00 77.69 139 ILE A C 1
ATOM 1074 O O . ILE A 1 139 ? -7.915 4.517 -3.731 1.00 77.69 139 ILE A O 1
ATOM 1078 N N . LYS A 1 140 ? -8.833 2.758 -2.693 1.00 76.19 140 LYS A N 1
ATOM 1079 C CA . LYS A 1 140 ? -7.769 1.805 -3.076 1.00 76.19 140 LYS A CA 1
ATOM 1080 C C . LYS A 1 140 ? -7.553 1.710 -4.596 1.00 76.19 140 LYS A C 1
ATOM 1082 O O . LYS A 1 140 ? -6.420 1.573 -5.037 1.00 76.19 140 LYS A O 1
ATOM 1087 N N . ARG A 1 141 ? -8.630 1.771 -5.392 1.00 78.38 141 ARG A N 1
ATOM 1088 C CA . ARG A 1 141 ? -8.532 1.742 -6.862 1.00 78.38 141 ARG A CA 1
ATOM 1089 C C . ARG A 1 141 ? -8.050 3.079 -7.402 1.00 78.38 141 ARG A C 1
ATOM 1091 O O . ARG A 1 141 ? -7.214 3.085 -8.290 1.00 78.38 141 ARG A O 1
ATOM 1098 N N . LEU A 1 142 ? -8.528 4.184 -6.836 1.00 81.00 142 LEU A N 1
ATOM 1099 C CA . LEU A 1 142 ? -8.112 5.527 -7.230 1.00 81.00 142 LEU A CA 1
ATOM 1100 C C . LEU A 1 142 ? -6.591 5.716 -7.093 1.00 81.00 142 LEU A C 1
ATOM 1102 O O . LEU A 1 142 ? -5.956 6.148 -8.049 1.00 81.00 142 LEU A O 1
ATOM 1106 N N . TYR A 1 143 ? -5.993 5.276 -5.977 1.00 81.25 143 TYR A N 1
ATOM 1107 C CA . TYR A 1 143 ? -4.532 5.297 -5.806 1.00 81.25 143 TYR A CA 1
ATOM 1108 C C . TYR A 1 143 ? -3.788 4.402 -6.810 1.00 81.25 143 TYR A C 1
ATOM 1110 O O . TYR A 1 143 ? -2.718 4.768 -7.285 1.00 81.25 143 TYR A O 1
ATOM 1118 N N . ALA A 1 144 ? -4.340 3.239 -7.165 1.00 79.38 144 ALA A N 1
ATOM 1119 C CA . ALA A 1 144 ? -3.725 2.367 -8.168 1.00 79.38 144 ALA A CA 1
ATOM 1120 C C . ALA A 1 144 ? -3.769 2.982 -9.579 1.00 79.38 144 ALA A C 1
ATOM 1122 O O . ALA A 1 144 ? -2.812 2.868 -10.335 1.00 79.38 144 ALA A O 1
ATOM 1123 N N . TYR A 1 145 ? -4.853 3.673 -9.943 1.00 79.50 145 TYR A N 1
ATOM 1124 C CA . TYR A 1 145 ? -4.921 4.364 -11.233 1.00 79.50 145 TYR A CA 1
ATOM 1125 C C . TYR A 1 145 ? -4.026 5.604 -11.278 1.00 79.50 145 TYR A C 1
ATOM 1127 O O . TYR A 1 145 ? -3.427 5.874 -12.320 1.00 79.50 145 TYR A O 1
ATOM 1135 N N . SER A 1 146 ? -3.865 6.326 -10.162 1.00 82.56 146 SER A N 1
ATOM 1136 C CA . SER A 1 146 ? -2.912 7.436 -10.119 1.00 82.56 146 SER A CA 1
ATOM 1137 C C . SER A 1 146 ? -1.484 6.942 -10.329 1.00 82.56 146 SER A C 1
ATOM 1139 O O . SER A 1 146 ? -0.761 7.544 -11.121 1.00 82.56 146 SER A O 1
ATOM 1141 N N . THR A 1 147 ? -1.083 5.824 -9.708 1.00 81.62 147 THR A N 1
ATOM 1142 C CA . THR A 1 147 ? 0.282 5.310 -9.886 1.00 81.62 147 THR A CA 1
ATOM 1143 C C . THR A 1 147 ? 0.584 4.941 -11.334 1.00 81.62 147 THR A C 1
ATOM 1145 O O . THR A 1 147 ? 1.650 5.292 -11.831 1.00 81.62 147 THR A O 1
ATOM 1148 N N . ILE A 1 148 ? -0.375 4.329 -12.033 1.00 80.06 148 ILE A N 1
ATOM 1149 C CA . ILE A 1 148 ? -0.256 4.002 -13.461 1.00 80.06 148 ILE A CA 1
ATOM 1150 C C . ILE A 1 148 ? -0.092 5.280 -14.298 1.00 80.06 148 ILE A C 1
ATOM 1152 O O . ILE A 1 148 ? 0.794 5.348 -15.140 1.00 80.06 148 ILE A O 1
ATOM 1156 N N . SER A 1 149 ? -0.869 6.334 -14.025 1.00 78.94 149 SER A N 1
ATOM 1157 C CA . SER A 1 149 ? -0.736 7.594 -14.773 1.00 78.94 149 SER A CA 1
ATOM 1158 C C . SER A 1 149 ? 0.612 8.299 -14.564 1.00 78.94 149 SER A C 1
ATOM 1160 O O . SER A 1 149 ? 1.153 8.891 -15.495 1.00 78.94 149 SER A O 1
ATOM 1162 N N . HIS A 1 150 ? 1.184 8.213 -13.360 1.00 83.31 150 HIS A N 1
ATOM 1163 C CA . HIS A 1 150 ? 2.493 8.794 -13.057 1.00 83.31 150 HIS A CA 1
ATOM 1164 C C . HIS A 1 150 ? 3.638 8.040 -13.747 1.00 83.31 150 HIS A C 1
ATOM 1166 O O . HIS A 1 150 ? 4.607 8.672 -14.167 1.00 83.31 150 HIS A O 1
ATOM 1172 N N . VAL A 1 151 ? 3.514 6.718 -13.923 1.00 82.31 151 VAL A N 1
ATOM 1173 C CA . VAL A 1 151 ? 4.476 5.916 -14.702 1.00 82.31 151 VAL A CA 1
ATOM 1174 C C . VAL A 1 151 ? 4.546 6.392 -16.156 1.00 82.31 151 VAL A C 1
ATOM 1176 O O . VAL A 1 151 ? 5.639 6.458 -16.713 1.00 82.31 151 VAL A O 1
ATOM 1179 N N . GLY A 1 152 ? 3.436 6.845 -16.736 1.00 76.94 152 GLY A N 1
ATOM 1180 C CA . GLY A 1 152 ? 3.442 7.392 -18.091 1.00 76.94 152 GLY A CA 1
ATOM 1181 C C . GLY A 1 152 ? 4.274 8.650 -18.276 1.00 76.94 152 GLY A C 1
ATOM 1182 O O . GLY A 1 152 ? 5.054 8.759 -19.222 1.00 76.94 152 GLY A O 1
ATOM 1183 N N . PHE A 1 153 ? 4.194 9.588 -17.332 1.00 79.00 153 PHE A N 1
ATOM 1184 C CA . PHE A 1 153 ? 5.050 10.780 -17.351 1.00 79.00 153 PHE A CA 1
ATOM 1185 C C . PHE A 1 153 ? 6.533 10.430 -17.201 1.00 79.00 153 PHE A C 1
ATOM 1187 O O . PHE A 1 153 ? 7.386 11.043 -17.845 1.00 79.00 153 PHE A O 1
ATOM 1194 N N . ILE A 1 154 ? 6.836 9.412 -16.394 1.00 84.31 154 ILE A N 1
ATOM 1195 C CA . ILE A 1 154 ? 8.190 8.876 -16.234 1.00 84.31 154 ILE A CA 1
ATOM 1196 C C . ILE A 1 154 ? 8.688 8.287 -17.567 1.00 84.31 154 ILE A C 1
ATOM 1198 O O . ILE A 1 154 ? 9.807 8.584 -17.988 1.00 84.31 154 ILE A O 1
ATOM 1202 N N . LEU A 1 155 ? 7.856 7.510 -18.270 1.00 77.62 155 LEU A N 1
ATOM 1203 C CA . LEU A 1 155 ? 8.186 6.931 -19.578 1.00 77.62 155 LEU A CA 1
ATOM 1204 C C . LEU A 1 155 ? 8.350 7.991 -20.674 1.00 77.62 155 LEU A C 1
ATOM 1206 O O . LEU A 1 155 ? 9.240 7.857 -21.515 1.00 77.62 155 LEU A O 1
ATOM 1210 N N . LEU A 1 156 ? 7.558 9.067 -20.649 1.00 77.25 156 LEU A N 1
ATOM 1211 C CA . LEU A 1 156 ? 7.740 10.199 -21.560 1.00 77.25 156 LEU A CA 1
ATOM 1212 C C . LEU A 1 156 ? 9.116 10.841 -21.364 1.00 77.25 156 LEU A C 1
ATOM 1214 O O . LEU A 1 156 ? 9.824 11.061 -22.348 1.00 77.25 156 LEU A O 1
ATOM 1218 N N . GLY A 1 157 ? 9.523 11.073 -20.113 1.00 75.69 157 GLY A N 1
ATOM 1219 C CA . GLY A 1 157 ? 10.854 11.593 -19.789 1.00 75.69 157 GLY A CA 1
ATOM 1220 C C . GLY A 1 157 ? 11.992 10.688 -20.283 1.00 75.69 157 GLY A C 1
ATOM 1221 O O . GLY A 1 157 ? 13.029 11.176 -20.720 1.00 75.69 157 GLY A O 1
ATOM 1222 N N . LEU A 1 158 ? 11.792 9.369 -20.303 1.00 73.81 158 LEU A N 1
ATOM 1223 C CA . LEU A 1 158 ? 12.765 8.432 -20.879 1.00 73.81 158 LEU A CA 1
ATOM 1224 C C . LEU A 1 158 ? 12.752 8.397 -22.414 1.00 73.81 158 LEU A C 1
ATOM 1226 O O . LEU A 1 158 ? 13.761 8.059 -23.023 1.00 73.81 158 LEU A O 1
ATOM 1230 N N . SER A 1 159 ? 11.625 8.719 -23.053 1.00 76.50 159 SER A N 1
ATOM 1231 C CA . SER A 1 159 ? 11.499 8.667 -24.518 1.00 76.50 159 SER A CA 1
ATOM 1232 C C . SER A 1 159 ? 12.279 9.779 -25.229 1.00 76.50 159 SER A C 1
ATOM 1234 O O . SER A 1 159 ? 12.770 9.588 -26.344 1.00 76.50 159 SER A O 1
ATOM 1236 N N . VAL A 1 160 ? 12.423 10.934 -24.576 1.00 78.56 160 VAL A N 1
ATOM 1237 C CA . VAL A 1 160 ? 13.197 12.066 -25.080 1.00 78.56 160 VAL A CA 1
ATOM 1238 C C . VAL A 1 160 ? 14.625 11.906 -24.564 1.00 78.56 160 VAL A C 1
ATOM 1240 O O . VAL A 1 160 ? 14.920 12.237 -23.423 1.00 78.56 160 VAL A O 1
ATOM 1243 N N . ASN A 1 161 ? 15.524 11.379 -25.399 1.00 75.25 161 ASN A N 1
ATOM 1244 C CA . ASN A 1 161 ? 16.944 11.167 -25.073 1.00 75.25 161 ASN A CA 1
ATOM 1245 C C . ASN A 1 161 ? 17.736 12.495 -24.981 1.00 75.25 161 ASN A C 1
ATOM 1247 O O . ASN A 1 161 ? 18.720 12.691 -25.694 1.00 75.25 161 ASN A O 1
ATOM 1251 N N . SER A 1 162 ? 17.306 13.431 -24.132 1.00 85.31 162 SER A N 1
ATOM 1252 C CA . SER A 1 162 ? 18.002 14.687 -23.840 1.00 85.31 162 SER A CA 1
ATOM 1253 C C . SER A 1 162 ? 18.464 14.734 -22.383 1.00 85.31 162 SER A C 1
ATOM 1255 O O . SER A 1 162 ? 17.875 14.116 -21.496 1.00 85.31 162 SER A O 1
ATOM 1257 N N . ILE A 1 163 ? 19.532 15.492 -22.127 1.00 88.50 163 ILE A N 1
ATOM 1258 C CA . ILE A 1 163 ? 20.109 15.646 -20.782 1.00 88.50 163 ILE A CA 1
ATOM 1259 C C . ILE A 1 163 ? 19.079 16.258 -19.822 1.00 88.50 163 ILE A C 1
ATOM 1261 O O . ILE A 1 163 ? 18.938 15.798 -18.691 1.00 88.50 163 ILE A O 1
ATOM 1265 N N . GLU A 1 164 ? 18.317 17.246 -20.296 1.00 90.44 164 GLU A N 1
ATOM 1266 C CA . GLU A 1 164 ? 17.233 17.878 -19.537 1.00 90.44 164 GLU A CA 1
ATOM 1267 C C . GLU A 1 164 ? 16.138 16.871 -19.165 1.00 90.44 164 GLU A C 1
ATOM 1269 O O . GLU A 1 164 ? 15.656 16.858 -18.032 1.00 90.44 164 GLU A O 1
ATOM 1274 N N . SER A 1 165 ? 15.783 15.976 -20.090 1.00 86.69 165 SER A N 1
ATOM 1275 C CA . SER A 1 165 ? 14.751 14.968 -19.858 1.00 86.69 165 SER A CA 1
ATOM 1276 C C . SER A 1 165 ? 15.186 13.916 -18.836 1.00 86.69 165 SER A C 1
ATOM 1278 O O . SER A 1 165 ? 14.407 13.552 -17.956 1.00 86.69 165 SER A O 1
ATOM 1280 N N . ILE A 1 166 ? 16.454 13.488 -18.873 1.00 84.81 166 ILE A N 1
ATOM 1281 C CA . ILE A 1 166 ? 17.024 12.574 -17.869 1.00 84.81 166 ILE A CA 1
ATOM 1282 C C . ILE A 1 166 ? 17.010 13.224 -16.476 1.00 84.81 166 ILE A C 1
ATOM 1284 O O . ILE A 1 166 ? 16.649 12.572 -15.495 1.00 84.81 166 ILE A O 1
ATOM 1288 N N . GLN A 1 167 ? 17.347 14.515 -16.376 1.00 87.88 167 GLN A N 1
ATOM 1289 C CA . GLN A 1 167 ? 17.279 15.256 -15.110 1.00 87.88 167 GLN A CA 1
ATOM 1290 C C . GLN A 1 167 ? 15.841 15.354 -14.584 1.00 87.88 167 GLN A C 1
ATOM 1292 O O . GLN A 1 167 ? 15.597 15.084 -13.405 1.00 87.88 167 GLN A O 1
ATOM 1297 N N . ALA A 1 168 ? 14.884 15.682 -15.455 1.00 88.19 168 ALA A N 1
ATOM 1298 C CA . ALA A 1 168 ? 13.469 15.756 -15.106 1.00 88.19 168 ALA A CA 1
ATOM 1299 C C . ALA A 1 168 ? 12.917 14.394 -14.653 1.00 88.19 168 ALA A C 1
ATOM 1301 O O . ALA A 1 168 ? 12.222 14.319 -13.642 1.00 88.19 168 ALA A O 1
ATOM 1302 N N . TYR A 1 169 ? 13.281 13.314 -15.347 1.00 87.19 169 TYR A N 1
ATOM 1303 C CA . TYR A 1 169 ? 12.927 11.938 -14.998 1.00 87.19 169 TYR A CA 1
ATOM 1304 C C . TYR A 1 169 ? 13.410 11.554 -13.588 1.00 87.19 169 TYR A C 1
ATOM 1306 O O . TYR A 1 169 ? 12.619 11.063 -12.778 1.00 87.19 169 TYR A O 1
ATOM 1314 N N . ILE A 1 170 ? 14.678 11.833 -13.253 1.00 88.00 170 ILE A N 1
ATOM 1315 C CA . ILE A 1 170 ? 15.241 11.534 -11.925 1.00 88.00 170 ILE A CA 1
ATOM 1316 C C . ILE A 1 170 ? 14.512 12.334 -10.838 1.00 88.00 170 ILE A C 1
ATOM 1318 O O . ILE A 1 170 ? 14.112 11.774 -9.814 1.00 88.00 170 ILE A O 1
ATOM 1322 N N . PHE A 1 171 ? 14.296 13.633 -11.065 1.00 90.81 171 PHE A N 1
ATOM 1323 C CA . PHE A 1 171 ? 13.572 14.490 -10.126 1.00 90.81 171 PHE A CA 1
ATOM 1324 C C . PHE A 1 171 ? 12.126 14.014 -9.908 1.00 90.81 171 PHE A C 1
ATOM 1326 O O . PHE A 1 171 ? 11.628 13.994 -8.777 1.00 90.81 171 PHE A O 1
ATOM 1333 N N . TYR A 1 172 ? 11.457 13.571 -10.973 1.00 91.19 172 TYR A N 1
ATOM 1334 C CA . TYR A 1 172 ? 10.089 13.071 -10.905 1.00 91.19 172 TYR A CA 1
ATOM 1335 C C . TYR A 1 172 ? 9.979 11.790 -10.071 1.00 91.19 172 TYR A C 1
ATOM 1337 O O . TYR A 1 172 ? 9.105 11.697 -9.216 1.00 91.19 172 TYR A O 1
ATOM 1345 N N . ILE A 1 173 ? 10.881 10.818 -10.247 1.00 89.31 173 ILE A N 1
ATOM 1346 C CA . ILE A 1 173 ? 10.868 9.580 -9.446 1.00 89.31 173 ILE A CA 1
ATOM 1347 C C . ILE A 1 173 ? 11.055 9.879 -7.953 1.00 89.31 173 ILE A C 1
ATOM 1349 O O . ILE A 1 173 ? 10.341 9.324 -7.112 1.00 89.31 173 ILE A O 1
ATOM 1353 N N . ILE A 1 174 ? 11.983 10.774 -7.606 1.00 90.25 174 ILE A N 1
ATOM 1354 C CA . ILE A 1 174 ? 12.243 11.145 -6.207 1.00 90.25 174 ILE A CA 1
ATOM 1355 C C . ILE A 1 174 ? 11.007 11.810 -5.590 1.00 90.25 174 ILE A C 1
ATOM 1357 O O . ILE A 1 174 ? 10.552 11.422 -4.516 1.00 90.25 174 ILE A O 1
ATOM 1361 N N . THR A 1 175 ? 10.420 12.787 -6.278 1.00 91.06 175 THR A N 1
ATOM 1362 C CA . THR A 1 175 ? 9.238 13.499 -5.767 1.00 91.06 175 THR A CA 1
ATOM 1363 C C . THR A 1 175 ? 8.009 12.596 -5.676 1.00 91.06 175 THR A C 1
ATOM 1365 O O . THR A 1 175 ? 7.263 12.670 -4.699 1.00 91.06 175 THR A O 1
ATOM 1368 N N . TYR A 1 176 ? 7.824 11.700 -6.643 1.00 90.31 176 TYR A N 1
ATOM 1369 C CA . TYR A 1 176 ? 6.715 10.753 -6.681 1.00 90.31 176 TYR A CA 1
ATOM 1370 C C . TYR A 1 176 ? 6.795 9.681 -5.582 1.00 90.31 176 TYR A C 1
ATOM 1372 O O . TYR A 1 176 ? 5.793 9.349 -4.947 1.00 90.31 176 TYR A O 1
ATOM 1380 N N . THR A 1 177 ? 7.986 9.147 -5.304 1.00 87.62 177 THR A N 1
ATOM 1381 C CA . THR A 1 177 ? 8.166 8.189 -4.197 1.00 87.62 177 THR A CA 1
ATOM 1382 C C . THR A 1 177 ? 7.912 8.846 -2.839 1.00 87.62 177 THR A C 1
ATOM 1384 O O . THR A 1 177 ? 7.211 8.270 -2.004 1.00 87.62 177 THR A O 1
ATOM 1387 N N . LEU A 1 178 ? 8.385 10.082 -2.641 1.00 88.00 178 LEU A N 1
ATOM 1388 C CA . LEU A 1 178 ? 8.118 10.865 -1.431 1.00 88.00 178 LEU A CA 1
ATOM 1389 C C . LEU A 1 178 ? 6.627 11.181 -1.251 1.00 88.00 178 LEU A C 1
ATOM 1391 O O . LEU A 1 178 ? 6.097 11.042 -0.148 1.00 88.00 178 LEU A O 1
ATOM 1395 N N . SER A 1 179 ? 5.925 11.579 -2.314 1.00 88.12 179 SER A N 1
ATOM 1396 C CA . SER A 1 179 ? 4.498 11.910 -2.231 1.00 88.12 179 SER A CA 1
ATOM 1397 C C . SER A 1 179 ? 3.631 10.682 -1.939 1.00 88.12 179 SER A C 1
ATOM 1399 O O . SER A 1 179 ? 2.720 10.768 -1.112 1.00 88.12 179 SER A O 1
ATOM 1401 N N . ASN A 1 180 ? 3.953 9.523 -2.522 1.00 83.19 180 ASN A N 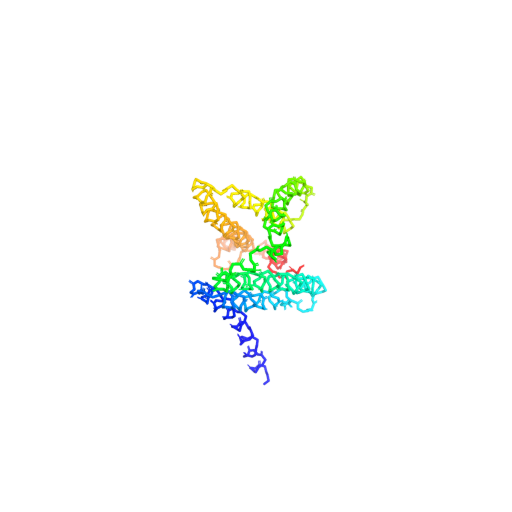1
ATOM 1402 C CA . ASN A 1 180 ? 3.272 8.266 -2.214 1.00 83.19 180 ASN A CA 1
ATOM 1403 C C . ASN A 1 180 ? 3.465 7.849 -0.754 1.00 83.19 180 ASN A C 1
ATOM 1405 O O . ASN A 1 180 ? 2.486 7.519 -0.084 1.00 83.19 180 ASN A O 1
ATOM 1409 N N . LEU A 1 181 ? 4.697 7.903 -0.234 1.00 84.12 181 LEU A N 1
ATOM 1410 C CA . LEU A 1 181 ? 4.966 7.616 1.179 1.00 84.12 181 LEU A CA 1
ATOM 1411 C C . LEU A 1 181 ? 4.170 8.553 2.098 1.00 84.12 181 LEU A C 1
ATOM 1413 O O . LEU A 1 181 ? 3.515 8.086 3.032 1.00 84.12 181 LEU A O 1
ATOM 1417 N N . ASN A 1 182 ? 4.145 9.852 1.789 1.00 82.94 182 ASN A N 1
ATOM 1418 C CA . ASN A 1 182 ? 3.358 10.832 2.537 1.00 82.94 182 ASN A CA 1
ATOM 1419 C C . ASN A 1 182 ? 1.856 10.517 2.511 1.00 82.94 182 ASN A C 1
ATOM 1421 O O . ASN A 1 182 ? 1.204 10.586 3.551 1.00 82.94 182 ASN A O 1
ATOM 1425 N N . ALA A 1 183 ? 1.300 10.127 1.363 1.00 83.81 183 ALA A N 1
ATOM 1426 C CA . ALA A 1 183 ? -0.112 9.770 1.256 1.00 83.81 183 ALA A CA 1
ATOM 1427 C C . ALA A 1 183 ? -0.483 8.573 2.153 1.00 83.81 183 ALA A C 1
ATOM 1429 O O . ALA A 1 183 ? -1.507 8.613 2.841 1.00 83.81 183 ALA A O 1
ATOM 1430 N N . PHE A 1 184 ? 0.363 7.538 2.207 1.00 78.88 184 PHE A N 1
ATOM 1431 C CA . PHE A 1 184 ? 0.160 6.398 3.107 1.00 78.88 184 PHE A CA 1
ATOM 1432 C C . PHE A 1 184 ? 0.271 6.790 4.587 1.00 78.88 184 PHE A C 1
ATOM 1434 O O . PHE A 1 184 ? -0.562 6.366 5.392 1.00 78.88 184 PHE A O 1
ATOM 1441 N N . LEU A 1 185 ? 1.250 7.629 4.947 1.00 81.50 185 LEU A N 1
ATOM 1442 C CA . LEU A 1 185 ? 1.409 8.132 6.316 1.00 81.50 185 LEU A CA 1
ATOM 1443 C C . LEU A 1 185 ? 0.202 8.963 6.764 1.00 81.50 185 LEU A C 1
ATOM 1445 O O . LEU A 1 185 ? -0.283 8.779 7.879 1.00 81.50 185 LEU A O 1
ATOM 1449 N N . ILE A 1 186 ? -0.323 9.829 5.892 1.00 86.31 186 ILE A N 1
ATOM 1450 C CA . ILE A 1 186 ? -1.516 10.638 6.172 1.00 86.31 186 ILE A CA 1
ATOM 1451 C C . ILE A 1 186 ? -2.735 9.741 6.398 1.00 86.31 186 ILE A C 1
ATOM 1453 O O . ILE A 1 186 ? -3.463 9.936 7.370 1.00 86.31 186 ILE A O 1
ATOM 1457 N N . LEU A 1 187 ? -2.950 8.728 5.554 1.00 82.25 187 LEU A N 1
ATOM 1458 C CA . LEU A 1 187 ? -4.076 7.804 5.712 1.00 82.25 187 LEU A CA 1
ATOM 1459 C C . LEU A 1 187 ? -4.018 7.063 7.059 1.00 82.25 187 LEU A C 1
ATOM 1461 O O . LEU A 1 187 ? -5.031 6.954 7.755 1.00 82.25 187 LEU A O 1
ATOM 1465 N N . LEU A 1 188 ? -2.829 6.595 7.450 1.00 81.06 188 LEU A N 1
ATOM 1466 C CA . LEU A 1 188 ? -2.613 5.957 8.748 1.00 81.06 188 LEU A CA 1
ATOM 1467 C C . LEU A 1 188 ? -2.854 6.938 9.907 1.00 81.06 188 LEU A C 1
ATOM 1469 O O . LEU A 1 188 ? -3.541 6.598 10.871 1.00 81.06 188 LEU A O 1
ATOM 1473 N N . ALA A 1 189 ? -2.339 8.165 9.801 1.00 86.50 189 ALA A N 1
ATOM 1474 C CA . ALA A 1 189 ? -2.510 9.202 10.814 1.00 86.50 189 ALA A CA 1
ATOM 1475 C C . ALA A 1 189 ? -3.985 9.590 11.010 1.00 86.50 189 ALA A C 1
ATOM 1477 O O . ALA A 1 189 ? -4.429 9.768 12.146 1.00 86.50 189 ALA A O 1
ATOM 1478 N N . ILE A 1 190 ? -4.772 9.661 9.932 1.00 87.00 190 ILE A N 1
ATOM 1479 C CA . ILE A 1 190 ? -6.220 9.909 10.000 1.00 87.00 190 ILE A CA 1
ATOM 1480 C C . ILE A 1 190 ? -6.925 8.767 10.742 1.00 87.00 190 ILE A C 1
ATOM 1482 O O . ILE A 1 190 ? -7.751 9.026 11.614 1.00 87.00 190 ILE A O 1
ATOM 1486 N N . ALA A 1 191 ? -6.577 7.508 10.464 1.00 84.19 191 ALA A N 1
ATOM 1487 C CA . ALA A 1 191 ? -7.188 6.364 11.143 1.00 84.19 191 ALA A CA 1
ATOM 1488 C C . ALA A 1 191 ? -6.893 6.352 12.656 1.00 84.19 191 ALA A C 1
ATOM 1490 O O . ALA A 1 191 ? -7.789 6.099 13.465 1.00 84.19 191 ALA A O 1
ATOM 1491 N N . VAL A 1 192 ? -5.651 6.660 13.047 1.00 87.31 192 VAL A N 1
ATOM 1492 C CA . VAL A 1 192 ? -5.230 6.710 14.458 1.00 87.31 192 VAL A CA 1
ATOM 1493 C C . VAL A 1 192 ? -5.817 7.921 15.184 1.00 87.31 192 VAL A C 1
ATOM 1495 O O . VAL A 1 192 ? -6.331 7.786 16.290 1.00 87.31 192 VAL A O 1
ATOM 1498 N N . SER A 1 193 ? -5.791 9.108 14.577 1.00 90.38 193 SER A N 1
ATOM 1499 C CA . SER A 1 193 ? -6.394 10.299 15.190 1.00 90.38 193 SER A CA 1
ATOM 1500 C C . SER A 1 193 ? -7.901 10.127 15.383 1.00 90.38 193 SER A C 1
ATOM 1502 O O . SER A 1 193 ? -8.414 10.395 16.471 1.00 90.38 193 SER A O 1
ATOM 1504 N N . LEU A 1 194 ? -8.604 9.576 14.388 1.00 88.31 194 LEU A N 1
ATOM 1505 C CA . LEU A 1 194 ? -10.024 9.261 14.501 1.00 88.31 194 LEU A CA 1
ATOM 1506 C C . LEU A 1 194 ? -10.288 8.264 15.639 1.00 88.31 194 LEU A C 1
ATOM 1508 O O . LEU A 1 194 ? -11.189 8.485 16.445 1.00 88.31 194 LEU A O 1
ATOM 1512 N N . SER A 1 195 ? -9.483 7.210 15.781 1.00 87.62 195 SER A N 1
ATOM 1513 C CA . SER A 1 195 ? -9.680 6.233 16.858 1.00 87.62 195 SER A CA 1
ATOM 1514 C C . SER A 1 195 ? -9.469 6.829 18.252 1.00 87.62 195 SER A C 1
ATOM 1516 O O . SER A 1 195 ? -10.276 6.573 19.145 1.00 87.62 195 SER A O 1
ATOM 1518 N N . ILE A 1 196 ? -8.464 7.694 18.428 1.00 90.38 196 ILE A N 1
ATOM 1519 C CA . ILE A 1 196 ? -8.224 8.421 19.684 1.00 90.38 196 ILE A CA 1
ATOM 1520 C C . ILE A 1 196 ? -9.428 9.309 20.031 1.00 90.38 196 ILE A C 1
ATOM 1522 O O . ILE A 1 196 ? -9.876 9.310 21.180 1.00 90.38 196 ILE A O 1
ATOM 1526 N N . THR A 1 197 ? -10.004 10.019 19.053 1.00 90.31 197 THR A N 1
ATOM 1527 C CA . THR A 1 197 ? -11.205 10.841 19.298 1.00 90.31 197 THR A CA 1
ATOM 1528 C C . THR A 1 197 ? -12.414 9.996 19.706 1.00 90.31 197 THR A C 1
ATOM 1530 O O . THR A 1 197 ? -13.104 10.340 20.666 1.00 90.31 197 THR A O 1
ATOM 1533 N N . LEU A 1 198 ? -12.628 8.843 19.063 1.00 91.25 198 LEU A N 1
ATOM 1534 C CA . LEU A 1 198 ? -13.713 7.922 19.406 1.00 91.25 198 LEU A CA 1
ATOM 1535 C C . LEU A 1 198 ? -13.532 7.319 20.807 1.00 91.25 198 LEU A C 1
ATOM 1537 O O . LEU A 1 198 ? -14.490 7.266 21.578 1.00 91.25 198 LEU A O 1
ATOM 1541 N N . PHE A 1 199 ? -12.310 6.933 21.184 1.00 91.38 199 PHE A N 1
ATOM 1542 C CA . PHE A 1 199 ? -12.024 6.467 22.543 1.00 91.38 199 PHE A CA 1
ATOM 1543 C C . PHE A 1 199 ? -12.222 7.568 23.597 1.00 91.38 199 PHE A C 1
ATOM 1545 O O . PHE A 1 199 ? -12.639 7.270 24.720 1.00 91.38 199 PHE A O 1
ATOM 1552 N N . SER A 1 200 ? -11.985 8.835 23.244 1.00 93.12 200 SER A N 1
ATOM 1553 C CA . SER A 1 200 ? -12.282 9.964 24.129 1.00 93.12 200 SER A CA 1
ATOM 1554 C C . SER A 1 200 ? -13.791 10.083 24.375 1.00 93.12 200 SER A C 1
ATOM 1556 O O . SER A 1 200 ? -14.205 10.159 25.526 1.00 93.12 200 SER A O 1
ATOM 1558 N N . PHE A 1 201 ? -14.641 9.974 23.345 1.00 89.56 201 PHE A N 1
ATOM 1559 C CA . PHE A 1 201 ? -16.106 9.998 23.521 1.00 89.56 201 PHE A CA 1
ATOM 1560 C C . PHE A 1 201 ? -16.647 8.833 24.369 1.00 89.56 201 PHE A C 1
ATOM 1562 O O . PHE A 1 201 ? -17.582 9.007 25.160 1.00 89.56 201 PHE A O 1
ATOM 1569 N N . VAL A 1 202 ? -16.036 7.648 24.261 1.00 92.06 202 VAL A N 1
ATOM 1570 C CA . VAL A 1 202 ? -16.336 6.510 25.147 1.00 92.06 202 VAL A CA 1
ATOM 1571 C C . VAL A 1 202 ? -15.969 6.827 26.596 1.00 92.06 202 VAL A C 1
ATOM 1573 O O . VAL A 1 202 ? -16.730 6.496 27.505 1.00 92.06 202 VAL A O 1
ATOM 1576 N N . GLY A 1 203 ? -14.858 7.531 26.809 1.00 88.06 203 GLY A N 1
ATOM 1577 C CA . GLY A 1 203 ? -14.309 7.819 28.128 1.00 88.06 203 GLY A CA 1
ATOM 1578 C C . GLY A 1 203 ? -13.439 6.673 28.633 1.00 88.06 203 GLY A C 1
ATOM 1579 O O . GLY A 1 203 ? -13.686 6.136 29.705 1.00 88.06 203 GLY A O 1
ATOM 1580 N N . VAL A 1 204 ? -12.434 6.269 27.852 1.00 88.25 204 VAL A N 1
ATOM 1581 C CA . VAL A 1 204 ? -11.430 5.280 28.284 1.00 88.25 204 VAL A CA 1
ATOM 1582 C C . VAL A 1 204 ? -10.395 5.973 29.201 1.00 88.25 204 VAL A C 1
ATOM 1584 O O . VAL A 1 204 ? -9.980 7.084 28.865 1.00 88.25 204 VAL A O 1
ATOM 1587 N N . PRO A 1 205 ? -9.937 5.356 30.316 1.00 82.94 205 PRO A N 1
ATOM 1588 C CA . PRO A 1 205 ? -9.185 6.021 31.394 1.00 82.94 205 PRO A CA 1
ATOM 1589 C C . PRO A 1 205 ? -7.976 6.916 31.050 1.00 82.94 205 PRO A C 1
ATOM 1591 O O . PRO A 1 205 ? -7.772 7.886 31.774 1.00 82.94 205 PRO A O 1
ATOM 1594 N N . PRO A 1 206 ? -7.170 6.686 29.992 1.00 90.81 206 PRO A N 1
ATOM 1595 C CA . PRO A 1 206 ? -6.068 7.596 29.679 1.00 90.81 206 PRO A CA 1
ATOM 1596 C C . PRO A 1 206 ? -6.498 8.865 28.916 1.00 90.81 206 PRO A C 1
ATOM 1598 O O . PRO A 1 206 ? -5.659 9.724 28.664 1.00 90.81 206 PRO A O 1
ATOM 1601 N N . LEU A 1 207 ? -7.767 8.999 28.510 1.00 93.94 207 LEU A N 1
ATOM 1602 C CA . LEU A 1 207 ? -8.234 10.079 27.635 1.00 93.94 207 LEU A CA 1
ATOM 1603 C C . LEU A 1 207 ? -9.104 11.102 28.368 1.00 93.94 207 LEU A C 1
ATOM 1605 O O . LEU A 1 207 ? -9.827 10.787 29.312 1.00 93.94 207 LEU A O 1
ATOM 1609 N N . PHE A 1 208 ? -9.097 12.339 27.870 1.00 91.25 208 PHE A N 1
ATOM 1610 C CA . PHE A 1 208 ? -9.797 13.471 28.487 1.00 91.25 208 PHE A CA 1
ATOM 1611 C C . PHE A 1 208 ? -11.303 13.260 28.678 1.00 91.25 208 PHE A C 1
ATOM 1613 O O . PHE A 1 208 ? -11.860 13.724 29.672 1.00 91.25 208 PHE A O 1
ATOM 1620 N N . GLY A 1 209 ? -11.972 12.531 27.782 1.00 90.94 209 GLY A N 1
ATOM 1621 C CA . GLY A 1 209 ? -13.399 12.262 27.943 1.00 90.94 209 GLY A CA 1
ATOM 1622 C C . GLY A 1 209 ? -13.745 11.372 29.144 1.00 90.94 209 GLY A C 1
ATOM 1623 O O . GLY A 1 209 ? -14.866 11.455 29.641 1.00 90.94 209 GLY A O 1
ATOM 1624 N N . PHE A 1 210 ? -12.800 10.581 29.674 1.00 94.00 210 PHE A N 1
ATOM 1625 C CA . PHE A 1 210 ? -12.998 9.859 30.937 1.00 94.00 210 PHE A CA 1
ATOM 1626 C C . PHE A 1 210 ? -13.037 10.828 32.116 1.00 94.00 210 PHE A C 1
ATOM 1628 O O . PHE A 1 210 ? -13.994 10.818 32.886 1.00 94.00 210 PHE A O 1
ATOM 1635 N N . PHE A 1 211 ? -12.042 11.714 32.207 1.00 93.94 211 PHE A N 1
ATOM 1636 C CA . PHE A 1 211 ? -11.965 12.714 33.272 1.00 93.94 211 PHE A CA 1
ATOM 1637 C C . PHE A 1 211 ? -13.174 13.654 33.264 1.00 93.94 211 PHE A C 1
ATOM 1639 O O . PHE A 1 211 ? -13.724 13.944 34.323 1.00 93.94 211 PHE A O 1
ATOM 1646 N N . ALA A 1 212 ? -13.648 14.056 32.080 1.00 93.06 212 ALA A N 1
ATOM 1647 C CA . ALA A 1 212 ? -14.862 14.859 31.953 1.00 93.06 212 ALA A CA 1
ATOM 1648 C C . ALA A 1 212 ? -16.094 14.138 32.531 1.00 93.06 212 ALA A C 1
ATOM 1650 O O . ALA A 1 212 ? -16.827 14.713 33.334 1.00 93.06 212 ALA A O 1
ATOM 1651 N N . LYS A 1 213 ? -16.301 12.858 32.180 1.00 93.12 213 LYS A N 1
ATOM 1652 C CA . LYS A 1 213 ? -17.403 12.056 32.740 1.00 93.12 213 LYS A CA 1
ATOM 1653 C C . LYS A 1 213 ? -17.247 11.855 34.244 1.00 93.12 213 LYS A C 1
ATOM 1655 O O . LYS A 1 213 ? -18.223 11.992 34.972 1.00 93.12 213 LYS A O 1
ATOM 1660 N N . GLN A 1 214 ? -16.036 11.569 34.713 1.00 93.62 214 GLN A N 1
ATOM 1661 C CA . GLN A 1 214 ? -15.756 11.364 36.130 1.00 93.62 214 GLN A CA 1
ATOM 1662 C C . GLN A 1 214 ? -16.083 12.611 36.960 1.00 93.62 214 GLN A C 1
ATOM 1664 O O . GLN A 1 214 ? -16.746 12.475 37.982 1.00 93.62 214 GLN A O 1
ATOM 1669 N N . MET A 1 215 ? -15.681 13.805 36.511 1.00 94.44 215 MET A N 1
ATOM 1670 C CA . MET A 1 215 ? -15.959 15.065 37.213 1.00 94.44 215 MET A CA 1
ATOM 1671 C C . MET A 1 215 ? -17.459 15.374 37.308 1.00 94.44 215 MET A C 1
ATOM 1673 O O . MET A 1 215 ? -17.934 15.846 38.339 1.00 94.44 215 MET A O 1
ATOM 1677 N N . ILE A 1 216 ? -18.222 15.090 36.248 1.00 93.75 216 ILE A N 1
ATOM 1678 C CA . ILE A 1 216 ? -19.679 15.290 36.252 1.00 93.75 216 ILE A CA 1
ATOM 1679 C C . ILE A 1 216 ? -20.352 14.285 37.194 1.00 93.75 216 ILE A C 1
ATOM 1681 O O . ILE A 1 216 ? -21.226 14.657 37.976 1.00 93.75 216 ILE A O 1
ATOM 1685 N N . LEU A 1 217 ? -19.934 13.015 37.147 1.00 94.00 217 LEU A N 1
ATOM 1686 C CA . LEU A 1 217 ? -20.489 11.964 38.000 1.00 94.00 217 LEU A CA 1
ATOM 1687 C C . LEU A 1 217 ? -20.149 12.193 39.480 1.00 94.00 217 LEU A C 1
ATOM 1689 O O . LEU A 1 217 ? -21.014 11.973 40.323 1.00 94.00 217 LEU A O 1
ATOM 1693 N N . SER A 1 218 ? -18.944 12.673 39.808 1.00 94.69 218 SER A N 1
ATOM 1694 C CA . SER A 1 218 ? -18.588 13.022 41.189 1.00 94.69 218 SER A CA 1
ATOM 1695 C C . SER A 1 218 ? -19.420 14.197 41.702 1.00 94.69 218 SER A C 1
ATOM 1697 O O . SER A 1 218 ? -20.018 14.085 42.764 1.00 94.69 218 SER A O 1
ATOM 1699 N N . ALA A 1 219 ? -19.578 15.264 40.910 1.00 95.94 219 ALA A N 1
ATOM 1700 C CA . ALA A 1 219 ? -20.407 16.410 41.294 1.00 95.94 219 ALA A CA 1
ATOM 1701 C C . ALA A 1 219 ? -21.888 16.032 41.516 1.00 95.94 219 ALA A C 1
ATOM 1703 O O . ALA A 1 219 ? -22.547 16.558 42.417 1.00 95.94 219 ALA A O 1
ATOM 1704 N N . ALA A 1 220 ? -22.420 15.096 40.721 1.00 94.88 220 ALA A N 1
ATOM 1705 C CA . ALA A 1 220 ? -23.776 14.572 40.892 1.00 94.88 220 ALA A CA 1
ATOM 1706 C C . ALA A 1 220 ? -23.929 13.708 42.160 1.00 94.88 220 ALA A C 1
ATOM 1708 O O . ALA A 1 220 ? -24.979 13.732 42.803 1.00 94.88 220 ALA A O 1
ATOM 1709 N N . LEU A 1 221 ? -22.890 12.957 42.539 1.00 94.69 221 LEU A N 1
ATOM 1710 C CA . LEU A 1 221 ? -22.874 12.174 43.779 1.00 94.69 221 LEU A CA 1
ATOM 1711 C C . LEU A 1 221 ? -22.767 13.065 45.020 1.00 94.69 221 LEU A C 1
ATOM 1713 O O . LEU A 1 221 ? -23.502 12.837 45.979 1.00 94.69 221 LEU A O 1
ATOM 1717 N N . ASP A 1 222 ? -21.929 14.102 44.976 1.00 95.50 222 ASP A N 1
ATOM 1718 C CA . ASP A 1 222 ? -21.744 15.052 46.084 1.00 95.50 222 ASP A CA 1
ATOM 1719 C C . ASP A 1 222 ? -23.025 15.848 46.387 1.00 95.50 222 ASP A C 1
ATOM 1721 O O . ASP A 1 222 ? -23.284 16.231 47.525 1.00 95.50 222 ASP A O 1
ATOM 1725 N N . SER A 1 223 ? -23.869 16.054 45.373 1.00 94.75 223 SER A N 1
ATOM 1726 C CA . SER A 1 223 ? -25.182 16.701 45.496 1.00 94.75 223 SER A CA 1
ATOM 1727 C C . SER A 1 223 ? -26.330 15.734 45.831 1.00 94.75 223 SER A C 1
ATOM 1729 O O . SER A 1 223 ? -27.479 16.160 45.937 1.00 94.75 223 SER A O 1
ATOM 1731 N N . GLY A 1 224 ? -26.041 14.442 46.030 1.00 94.12 224 GLY A N 1
ATOM 1732 C CA . GLY A 1 224 ? -27.013 13.427 46.453 1.00 94.12 224 GLY A CA 1
ATOM 1733 C C . GLY A 1 224 ? -27.874 12.822 45.334 1.00 94.12 224 GLY A C 1
ATOM 1734 O O . GLY A 1 224 ? -28.785 12.043 45.619 1.00 94.12 224 GLY A O 1
ATOM 1735 N N . TYR A 1 225 ? -27.602 13.113 44.055 1.00 95.50 225 TYR A N 1
ATOM 1736 C CA . TYR A 1 225 ? -28.376 12.600 42.912 1.00 95.50 225 TYR A CA 1
ATOM 1737 C C . TYR A 1 225 ? -27.970 11.175 42.485 1.00 95.50 225 TYR A C 1
ATOM 1739 O O . TYR A 1 225 ? -27.677 10.911 41.318 1.00 95.50 225 TYR A O 1
ATOM 1747 N N . TYR A 1 226 ? -28.008 10.211 43.409 1.00 93.62 226 TYR A N 1
ATOM 1748 C CA . TYR A 1 226 ? -27.547 8.833 43.171 1.00 93.62 226 TYR A CA 1
ATOM 1749 C C . TYR A 1 226 ? -28.253 8.121 42.006 1.00 93.62 226 TYR A C 1
ATOM 1751 O O . TYR A 1 226 ? -27.607 7.435 41.211 1.00 93.62 226 TYR A O 1
ATOM 1759 N N . PHE A 1 227 ? -29.574 8.290 41.881 1.00 94.62 227 PHE A N 1
ATOM 1760 C CA . PHE A 1 227 ? -30.363 7.611 40.847 1.00 94.62 227 PHE A CA 1
ATOM 1761 C C . PHE A 1 227 ? -29.980 8.069 39.431 1.00 94.62 227 PHE A C 1
ATOM 1763 O O . PHE A 1 227 ? -29.799 7.245 38.536 1.00 94.62 227 PHE A O 1
ATOM 1770 N N . ILE A 1 228 ? -29.792 9.378 39.237 1.00 93.25 228 ILE A N 1
ATOM 1771 C CA . ILE A 1 228 ? -29.431 9.964 37.937 1.00 93.25 228 ILE A CA 1
ATOM 1772 C C . ILE A 1 228 ? -28.013 9.542 37.542 1.00 93.25 228 ILE A C 1
ATOM 1774 O O . ILE A 1 228 ? -27.787 9.158 36.395 1.00 93.25 228 ILE A O 1
ATOM 1778 N N . THR A 1 229 ? -27.075 9.537 38.493 1.00 94.12 229 THR A N 1
ATOM 1779 C CA . THR A 1 229 ? -25.699 9.072 38.271 1.00 94.12 229 THR A CA 1
ATOM 1780 C C . THR A 1 229 ? -25.668 7.622 37.788 1.00 94.12 229 THR A C 1
ATOM 1782 O O . THR A 1 229 ? -24.957 7.304 36.835 1.00 94.12 229 THR A O 1
ATOM 1785 N N . LEU A 1 230 ? -26.473 6.738 38.384 1.00 93.50 230 LEU A N 1
ATOM 1786 C CA . LEU A 1 230 ? -26.544 5.333 37.977 1.00 93.50 230 LEU A CA 1
ATOM 1787 C C . LEU A 1 230 ? -27.070 5.188 36.541 1.00 93.50 230 LEU A C 1
ATOM 1789 O O . LEU A 1 230 ? -26.477 4.472 35.732 1.00 93.50 230 LEU A O 1
ATOM 1793 N N . VAL A 1 231 ? -28.129 5.923 36.190 1.00 95.00 231 VAL A N 1
ATOM 1794 C CA . VAL A 1 231 ? -28.660 5.959 34.816 1.00 95.00 231 VAL A CA 1
ATOM 1795 C C . VAL A 1 231 ? -27.621 6.509 33.827 1.00 95.00 231 VAL A C 1
ATOM 1797 O O . VAL A 1 231 ? -27.465 5.964 32.733 1.00 95.00 231 VAL A O 1
ATOM 1800 N N . ALA A 1 232 ? -26.865 7.544 34.199 1.00 93.06 232 ALA A N 1
ATOM 1801 C CA . ALA A 1 232 ? -25.807 8.118 33.365 1.00 93.06 232 ALA A CA 1
ATOM 1802 C C . ALA A 1 232 ? -24.650 7.132 33.112 1.00 93.06 232 ALA A C 1
ATOM 1804 O O . ALA A 1 232 ? -24.133 7.046 31.996 1.00 93.06 232 ALA A O 1
ATOM 1805 N N . ILE A 1 233 ? -24.275 6.334 3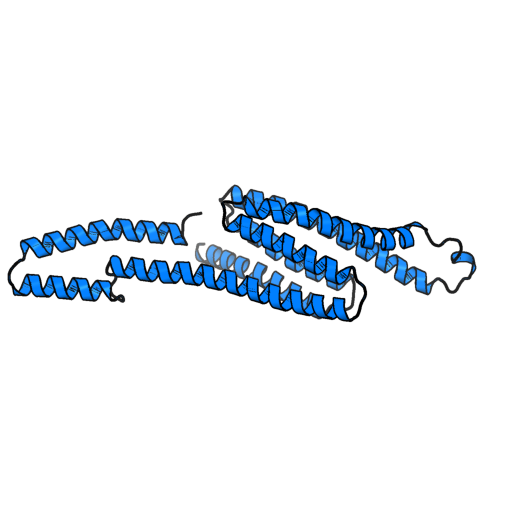4.117 1.00 93.25 233 ILE A N 1
ATOM 1806 C CA . ILE A 1 233 ? -23.278 5.268 33.952 1.00 93.25 233 ILE A CA 1
ATOM 1807 C C . ILE A 1 233 ? -23.799 4.211 32.972 1.00 93.25 233 ILE A C 1
ATOM 1809 O O . ILE A 1 233 ? -23.093 3.858 32.026 1.00 93.25 233 ILE A O 1
ATOM 1813 N N . LEU A 1 234 ? -25.043 3.749 33.137 1.00 93.56 234 LEU A N 1
ATOM 1814 C CA . LEU A 1 234 ? -25.637 2.736 32.257 1.00 93.56 234 LEU A CA 1
ATOM 1815 C C . LEU A 1 234 ? -25.731 3.208 30.800 1.00 93.56 234 LEU A C 1
ATOM 1817 O O . LEU A 1 234 ? -25.340 2.474 29.890 1.00 93.56 234 LEU A O 1
ATOM 1821 N N . THR A 1 235 ? -26.187 4.439 30.556 1.00 91.62 235 THR A N 1
ATOM 1822 C CA . THR A 1 235 ? -26.263 4.990 29.192 1.00 91.62 235 THR A CA 1
ATOM 1823 C C . THR A 1 235 ? -24.879 5.165 28.565 1.00 91.62 235 THR A C 1
ATOM 1825 O O . THR A 1 235 ? -24.703 4.879 27.378 1.00 91.62 235 THR A O 1
ATOM 1828 N N . SER A 1 236 ? -23.862 5.526 29.355 1.00 91.75 236 SER A N 1
ATOM 1829 C CA . SER A 1 236 ? -22.474 5.579 28.887 1.00 91.75 236 SER A CA 1
ATOM 1830 C C . SER A 1 236 ? -21.932 4.199 28.493 1.00 91.75 236 SER A C 1
ATOM 1832 O O . SER A 1 236 ? -21.213 4.096 27.499 1.00 91.75 236 SER A O 1
ATOM 1834 N N . VAL A 1 237 ? -22.285 3.135 29.223 1.00 90.25 237 VAL A N 1
ATOM 1835 C CA . VAL A 1 237 ? -21.900 1.756 28.868 1.00 90.25 237 VAL A CA 1
ATOM 1836 C C . VAL A 1 237 ? -22.547 1.330 27.546 1.00 90.25 237 VAL A C 1
ATOM 1838 O O . VAL A 1 237 ? -21.871 0.754 26.696 1.00 90.25 237 VAL A O 1
ATOM 1841 N N . ILE A 1 238 ? -23.820 1.671 27.321 1.00 91.69 238 ILE A N 1
ATOM 1842 C CA . ILE A 1 238 ? -24.512 1.393 26.050 1.00 91.69 238 ILE A CA 1
ATOM 1843 C C . ILE A 1 238 ? -23.829 2.135 24.889 1.00 91.69 238 ILE A C 1
ATOM 1845 O O . ILE A 1 238 ? -23.536 1.533 23.854 1.00 91.69 238 ILE A O 1
ATOM 1849 N N . GLY A 1 239 ? -23.505 3.420 25.069 1.00 86.62 239 GLY A N 1
ATOM 1850 C CA . GLY A 1 239 ? -22.782 4.211 24.067 1.00 86.62 239 GLY A CA 1
ATOM 1851 C C . GLY A 1 239 ? -21.386 3.659 23.757 1.00 86.62 239 GLY A C 1
ATOM 1852 O O . GLY A 1 239 ? -20.958 3.669 22.601 1.00 86.62 239 GLY A O 1
ATOM 1853 N N . ALA A 1 240 ? -20.692 3.109 24.759 1.00 90.38 240 ALA A N 1
ATOM 1854 C CA . ALA A 1 240 ? -19.376 2.503 24.579 1.00 90.38 240 ALA A CA 1
ATOM 1855 C C . ALA A 1 240 ? -19.395 1.347 23.567 1.00 90.38 240 ALA A C 1
ATOM 1857 O O . ALA A 1 240 ? -18.498 1.258 22.728 1.00 90.38 240 ALA A O 1
ATOM 1858 N N . VAL A 1 241 ? -20.434 0.504 23.588 1.00 90.50 241 VAL A N 1
ATOM 1859 C CA . VAL A 1 241 ? -20.580 -0.622 22.648 1.00 90.50 241 VAL A CA 1
ATOM 1860 C C . VAL A 1 241 ? -20.637 -0.130 21.199 1.00 90.50 241 VAL A C 1
ATOM 1862 O O . VAL A 1 241 ? -19.956 -0.686 20.334 1.00 90.50 241 VAL A O 1
ATOM 1865 N N . TYR A 1 242 ? -21.383 0.947 20.935 1.00 89.12 242 TYR A N 1
ATOM 1866 C CA . TYR A 1 242 ? -21.492 1.532 19.597 1.00 89.12 242 TYR A CA 1
ATOM 1867 C C . TYR A 1 242 ? -20.142 2.061 19.093 1.00 89.12 242 TYR A C 1
ATOM 1869 O O . TYR A 1 242 ? -19.669 1.654 18.031 1.00 89.12 242 TYR A O 1
ATOM 1877 N N . TYR A 1 243 ? -19.467 2.908 19.869 1.00 89.50 243 TYR A N 1
ATOM 1878 C CA . TYR A 1 243 ? -18.199 3.507 19.442 1.00 89.50 243 TYR A CA 1
ATOM 1879 C C . TYR A 1 243 ? -17.064 2.483 19.308 1.00 89.50 243 TYR A C 1
ATOM 1881 O O . TYR A 1 243 ? -16.283 2.556 18.358 1.00 89.50 243 TYR A O 1
ATOM 1889 N N . LEU A 1 244 ? -16.994 1.486 20.197 1.00 87.12 244 LEU A N 1
ATOM 1890 C CA . LEU A 1 244 ? -16.017 0.398 20.083 1.00 87.12 244 LEU A CA 1
ATOM 1891 C C . LEU A 1 244 ? -16.260 -0.461 18.837 1.00 87.12 244 LEU A C 1
ATOM 1893 O O . LEU A 1 244 ? -15.300 -0.898 18.201 1.00 87.12 244 LEU A O 1
ATOM 1897 N N . SER A 1 245 ? -17.522 -0.670 18.447 1.00 85.44 245 SER A N 1
ATOM 1898 C CA . SER A 1 245 ? -17.847 -1.379 17.204 1.00 85.44 245 SER A CA 1
ATOM 1899 C C . SER A 1 245 ? -17.360 -0.625 15.959 1.00 85.44 245 SER A C 1
ATOM 1901 O O . SER A 1 245 ? -16.842 -1.243 15.029 1.00 85.44 245 SER A O 1
ATOM 1903 N N . LEU A 1 246 ? -17.418 0.709 15.988 1.00 87.00 246 LEU A N 1
ATOM 1904 C CA . LEU A 1 246 ? -16.916 1.591 14.934 1.00 87.00 246 LEU A CA 1
ATOM 1905 C C . LEU A 1 246 ? -15.386 1.524 14.825 1.00 87.00 246 LEU A C 1
ATOM 1907 O O . LEU A 1 246 ? -14.846 1.314 13.740 1.00 87.00 246 LEU A O 1
ATOM 1911 N N . VAL A 1 247 ? -14.676 1.600 15.956 1.00 86.38 247 VAL A N 1
ATOM 1912 C CA . VAL A 1 247 ? -13.212 1.428 15.991 1.00 86.38 247 VAL A CA 1
ATOM 1913 C C . VAL A 1 247 ? -12.814 0.041 15.482 1.00 86.38 247 VAL A C 1
ATOM 1915 O O . VAL A 1 247 ? -11.871 -0.088 14.700 1.00 86.38 247 VAL A O 1
ATOM 1918 N N . LYS A 1 248 ? -13.564 -1.004 15.852 1.00 85.25 248 LYS A N 1
ATOM 1919 C CA . LYS A 1 248 ? -13.338 -2.359 15.337 1.00 85.25 248 LYS A CA 1
ATOM 1920 C C . LYS A 1 248 ? -13.476 -2.415 13.813 1.00 85.25 248 LYS A C 1
ATOM 1922 O O . LYS A 1 248 ? -12.678 -3.090 13.170 1.00 85.25 248 LYS A O 1
ATOM 1927 N N . GLN A 1 249 ? -14.447 -1.714 13.230 1.00 83.25 249 GLN A N 1
ATOM 1928 C CA . GLN A 1 249 ? -14.608 -1.656 11.775 1.00 83.25 249 GLN A CA 1
ATOM 1929 C C . GLN A 1 249 ? -13.454 -0.928 11.074 1.00 83.25 249 GLN A C 1
ATOM 1931 O O . GLN A 1 249 ? -13.055 -1.342 9.991 1.00 83.25 249 GLN A O 1
ATOM 1936 N N . ILE A 1 250 ? -12.878 0.103 11.696 1.00 82.38 250 ILE A N 1
ATOM 1937 C CA . ILE A 1 250 ? -11.756 0.859 11.119 1.00 82.38 250 ILE A CA 1
ATOM 1938 C C . ILE A 1 250 ? -10.487 -0.004 11.000 1.00 82.38 250 ILE A C 1
ATOM 1940 O O . ILE A 1 250 ? -9.803 0.072 9.982 1.00 82.38 250 ILE A O 1
ATOM 1944 N N . PHE A 1 251 ? -10.173 -0.833 12.005 1.00 77.62 251 PHE A N 1
ATOM 1945 C CA . PHE A 1 251 ? -8.909 -1.592 12.037 1.00 77.62 251 PHE A CA 1
ATOM 1946 C C . PHE A 1 251 ? -9.021 -3.069 11.654 1.00 77.62 251 PHE A C 1
ATOM 1948 O O . PHE A 1 251 ? -8.069 -3.628 11.115 1.00 77.62 251 PHE A O 1
ATOM 1955 N N . PHE A 1 252 ? -10.141 -3.724 11.965 1.00 70.81 252 PHE A N 1
ATOM 1956 C CA . PHE A 1 252 ? -10.235 -5.188 11.915 1.00 70.81 252 PHE A CA 1
ATOM 1957 C C . PHE A 1 252 ? -11.200 -5.722 10.858 1.00 70.81 252 PHE A C 1
ATOM 1959 O O . PHE A 1 252 ? -11.245 -6.936 10.651 1.00 70.81 252 PHE A O 1
ATOM 1966 N N . PHE A 1 253 ? -11.978 -4.869 10.189 1.00 52.31 253 PHE A N 1
ATOM 1967 C CA . PHE A 1 253 ? -12.829 -5.336 9.098 1.00 52.31 253 PHE A CA 1
ATOM 1968 C C . PHE A 1 253 ? -12.040 -5.462 7.786 1.00 52.31 253 PHE A C 1
ATOM 1970 O O . PHE A 1 253 ? -11.370 -4.524 7.356 1.00 52.31 253 PHE A O 1
ATOM 1977 N N . LYS A 1 254 ? -12.134 -6.655 7.182 1.00 47.78 254 LYS A N 1
ATOM 1978 C CA . LYS A 1 254 ? -11.592 -7.023 5.861 1.00 47.78 254 LYS A CA 1
ATOM 1979 C C . LYS A 1 254 ? -12.263 -6.249 4.721 1.00 47.78 254 LYS A C 1
ATOM 1981 O O . LYS A 1 254 ? -13.510 -6.143 4.735 1.00 47.78 254 LYS A O 1
#

Foldseek 3Di:
DVVVVVVVVVVLVVQLVVLQVVLVVQCVVDPALVSVLSSLVSNLVSVLCVQCVPVVDPVSVVRSVVSVVVSVVVSVVSVVVSVVVVVVVVVVVVVPDVVCVVVPPPVVVVVVVVVLVVLVVLLVVLVVLVVVLVVDPDPVVNVVSVVSSLVSLLSVLVSPPDPVSVVVSVVSVVVVVVVVVVVVVVVVVVLVVVLLVLCLLLQDPVHPNVVVLVVVLVVCVVVPVVVVSVVVVVVSVVSNVVSVVVNCCSPPND

Secondary structure (DSSP, 8-state):
-HHHHHHHHHHHHHHHHHHHHHHHHHHTT--SHHHHHHHHHHHHHHHHHHHTS-TT-HHHHHHHHHHHHHHHHHHHHHHHHHHHHHHHHHHHHHTTSGGGGGG--HHHHHHHHHHHHHHHHHHHHHHHHHHHHTT---HHHHHHHHHHHHHHHHHHHHHS-SHHHHHHHHHHHHHHHHHHHHHHHHHHHHHHHHHHHHHHHHT-TTSHHHHHHHHHHHHHHHTT-HHHHHHHHHHHHHHHHHHHHHHHHHHH--

Radius of gyration: 28.75 Å; chains: 1; bounding box: 66×44×91 Å

=== Feature glossary ===
A reading guide for the features in this record.

Start from the sequence.

  · Sequence gives the chain of amino acids in standard one-letter code (A=alanine, C=cysteine, …, Y=tyrosine), read N→C. It is the only feature that is directly encoded by the gene; all structural features are derived from the folded form of this sequence.

Fold it, and you get atomic coordinates and the backbone conformation that goes with them.

  · Structure coordinates are given as an mmCIF _atom_site loop: one row per atom with element, residue name, chain id, sequence number, and x/y/z position in Å. Only the four main-chain atoms per residue are included here; side chains are omitted to keep the record compact.

  · Backbone dihedral angles. Every residue except chain termini has a φ (preceding-C → N → Cα → C) and a ψ (N → Cα → C → next-N). They are reported in degrees following the IUPAC sign convention. Secondary structure is essentially a statement about which (φ, ψ) basin each residue occupies.

  · Eight-state secondary structure (DSSP): H is the canonical α-helix, G the tighter 3₁₀-helix, I the wider π-helix; E/B are β-structure, T and S are turns and bends, and '-' is everything else. DSSP derives these from the pattern of main-chain N–H···O=C hydrogen bonds, not from the sequence.

  · SS3 is a coarse helix/strand/coil call (letters a/b/c) made by the P-SEA algorithm from inter-Cα distances and dihedrals. It is less detailed than DSSP but needs only Cα positions.

Summarize the fold with a handful of shape descriptors and a per-residue structural alphabet.

  · Radius of gyration (Rg) is the root-mean-square distance of Cα atoms from their centroid — a single number for overall size and compactness. A globular domain of N residues has Rg ≈ 2.2·N^0.38 Å; an extended or disordered chain has a much larger Rg. The Cα contact count is the number of residue pairs whose Cα atoms are within 8 Å and are more than four positions apart in sequence — a standard proxy for tertiary packing density. The bounding box is the smallest axis-aligned box enclosing all Cα atoms.

  · 3Di is Foldseek's structural alphabet. Each residue is assigned one of twenty discrete states based on how its Cα sits relative to its spatial (not sequential) neighbors. Aligning 3Di strings finds structural homologs roughly as well as full 3D superposition, but orders of magnitude faster.

  · Solvent-accessible surface area (SASA) is the area in Å² traced out by the centre of a 1.4 Å probe sphere (a water molecule) rolled over the protein's van der Waals surface (Shrake–Rupley / Lee–Richards construction). Buried residues have near-zero SASA; fully exposed residues can exceed 200 Å². The total SASA scales roughly with the number of surface residues.

Ask how reliable the model is.

  · For AlphaFold models, the B-factor field carries pLDDT — the model's own estimate of local accuracy on a 0–100 scale. Regions with pLDDT<50 should be treated as essentially unmodeled; they often correspond to intrinsically disordered segments.

  · For experimental (PDB) structures, the B-factor (temperature factor) quantifies the positional spread of each atom in the crystal — a combination of thermal vibration and static disorder — in units of Å². High B-factors mark flexible loops or poorly resolved regions; low B-factors mark the rigid, well-ordered core.

  · Predicted Aligned Error (PAE) is an AlphaFold confidence matrix: entry (i, j) is the expected error in the position of residue j, in ångströms, when the prediction is superimposed on the true structure at residue i. Low PAE within a block of residues means that block is internally rigid and well-predicted; high PAE between two blocks means their relative placement is uncertain even if each block individually is confident.

Place it in context: what it resembles, what it is annotated as, and how it looks.

  · Structural nearest neighbors (via Foldseek easy-search vs the PDB). Reported per hit: target PDB id, E-value, and alignment TM-score. A TM-score above ~0.5 is the conventional threshold for 'same fold'.

  · Functional annotations link the protein to curated databases. InterPro entries identify conserved domains and families by matching the sequence against member-database signatures (Pfam, PROSITE, CDD, …). Gene Ontology (GO) terms describe molecular function, biological process, and cellular component in a controlled vocabulary. CATH places the structure in a hierarchical fold classification (Class/Architecture/Topology/Homologous-superfamily). The organism is the source species.

  · The contact map is a binary N×N matrix image: pixel (i, j) is dark where Cα_i and Cα_j are within 8 Å and |i−j|>4. Because the |i−j|>4 filter removes local helical contacts, off-diagonal stripes parallel to the main diagonal indicate parallel β-sheets; stripes perpendicular to it indicate antiparallel β-sheets. The Ramachandran plot scatters every residue's (φ, ψ) pair against the sterically allowed regions. The PAE heatmap renders the predicted-aligned-error matrix.

  · Six rendered views show the 3D structure from the faces of a cube — i.e. along ±x, ±y, ±z. Rendering representation is drawn randomly per protein from cartoon (secondary-structure ribbons), sticks (backbone bonds), or molecular surface; coloring is either N→C rainbow (blue at the N-terminus through red at the C-terminus) or one color per chain.